Protein 4JMK (pdb70)

Solvent-accessible surface area: 14118 Å² total; per-residue (Å²): 97,39,15,150,8,35,111,24,0,24,0,0,18,46,180,14,0,70,70,43,88,40,1,1,108,45,0,1,7,20,0,0,0,0,0,84,96,1,64,59,3,135,22,7,9,87,51,38,29,31,75,0,54,2,77,67,54,143,120,44,99,0,56,82,78,0,78,126,0,6,98,14,0,54,114,0,112,161,54,76,10,39,0,0,0,0,2,99,53,0,62,7,19,0,0,0,0,0,0,0,0,2,1,92,67,129,71,42,53,13,111,54,0,72,147,47,0,78,96,106,18,95,70,1,69,6,20,153,33,0,36,36,22,3,115,78,6,27,136,47,24,137,95,101,35,43,145,155,62,93,170,220,37,41,15,148,6,40,102,64,3,10,0,0,16,50,165,13,0,76,71,120,102,46,0,80,151,42,40,10,34,10,0,0,0,0,0,52,91,0,74,48,3,140,60,6,76,73,73,78,7,4,26,0,2,0,44,75,54,135,97,13,104,0,76,42,4,1,72,18,0,4,81,12,3,40,103,0,110,148,61,88,21,33,1,0,0,0,2,92,52,0,63,7,26,0,0,0,0,0,0,0,4,0,2,78,53,83,69,51,49,15,109,59,0,70,150,32,0,78,95,110,9,94,56,0,72,8,17,157,28,0,34,35,16,3,116,82,8,28,170,63,24,148,142,176

CATH classification: 3.90.190.10

Organism: Homo sapiens (NCBI:txid9606)

GO terms:
  GO:0005515 protein binding (F, IPI)

Secondary structure (DSSP, 8-state):
--EEEETTEEEE-HHHHT-HHHHHHTTEEEEEE--SSSPPPTTS-GGGEEE----SSSS---GGGHHHHHHHHHHHHHTT-EEEEE-SSSSSHHHHHHHHHHHHHHT--HHHHHHHHHHH-TT----HHHHHHHHHHHHHHHHHHHHTT--/---EEEETTEEEE-HHHHT-HHHHHHTTEEEEEE--SSPPPPTTS-GGGEEE----SSTT---HHHHHHHHHHHHHHHHTT-EEEEE-SSSSSHHHHHHHHHHHHHH---HHHHHHHHHHH-TT----HHHHHHHHHHHHHHT--

Radius of gyration: 21.42 Å; Cα contacts (8 Å, |Δi|>4): 527; chains: 2; bounding box: 65×36×50 Å

Sequence (296 aa):
GLTRILPHLYLGSQKDVLNKDLMTQNGISYVLNASNSCPKPDFICESRFMRVPINDNYCEKLLPWLDKSIEFIDKAKLSSCQVIVHSLAGISRSATIAIAYIMKTMGMSSDDAYRFVKDRRPSISPNFNFLGQLLEYERSLKLLAALQGDPMGLTRILPHLYLGSQKDVLNKDLMTQNGISYVLNASNSCPKPDFICESRFMRVPINDNYCEKLLPWLDKSIEFIDKAKLSSCQVIVHSLAGISRSATIAIAYIMKTMGMSSDDAYRFVKDRRPSISPNFNFLGQLLEYERSLKLL

Structure (mmCIF, N/CA/C/O backbone):
data_4JMK
#
_entry.id   4JMK
#
_cell.length_a   65.850
_cell.length_b   65.850
_cell.length_c   124.500
_cell.angle_alpha   90.00
_cell.angle_beta   90.00
_cell.angle_gamma   90.00
#
_symmetry.space_group_name_H-M   'P 41 21 2'
#
loop_
_entity.id
_entity.type
_entity.pdbx_description
1 polymer 'Dual specificity protein phosphatase 8'
2 non-polymer 'SULFATE ION'
3 water water
#
loop_
_atom_site.group_PDB
_atom_site.id
_atom_site.type_symbol
_atom_site.label_atom_id
_atom_site.label_alt_id
_atom_site.label_comp_id
_atom_site.label_asym_id
_atom_site.label_entity_id
_atom_site.label_seq_id
_atom_site.pdbx_PDB_ins_code
_atom_site.Cartn_x
_atom_site.Cartn_y
_atom_site.Cartn_z
_atom_site.occupancy
_atom_site.B_iso_or_equiv
_atom_site.auth_seq_id
_atom_site.auth_comp_id
_atom_site.auth_asym_id
_atom_site.auth_atom_id
_atom_site.pdbx_PDB_model_num
ATOM 1 N N . GLY A 1 2 ? 7.644 -20.528 12.734 1.00 44.93 160 GLY A N 1
ATOM 2 C CA . GLY A 1 2 ? 6.225 -20.345 12.470 1.00 37.57 160 GLY A CA 1
ATOM 3 C C . GLY A 1 2 ? 5.922 -19.048 11.733 1.00 34.92 160 GLY A C 1
ATOM 4 O O . GLY A 1 2 ? 4.776 -18.596 11.701 1.00 30.68 160 GLY A O 1
ATOM 5 N N . LEU A 1 3 ? 6.955 -18.452 11.145 1.00 32.97 161 LEU A N 1
ATOM 6 C CA . LEU A 1 3 ? 6.827 -17.200 10.395 1.00 36.21 161 LEU A CA 1
ATOM 7 C C . LEU A 1 3 ? 5.682 -17.225 9.383 1.00 32.90 161 LEU A C 1
ATOM 8 O O . LEU A 1 3 ? 5.612 -18.129 8.553 1.00 30.96 161 LEU A O 1
ATOM 13 N N . THR A 1 4 ? 4.793 -16.234 9.450 1.00 25.90 162 THR A N 1
ATOM 14 C CA . THR A 1 4 ? 3.634 -16.178 8.555 1.00 24.37 162 THR A CA 1
ATOM 15 C C . THR A 1 4 ? 3.729 -15.045 7.540 1.00 18.65 162 THR A C 1
ATOM 16 O O . THR A 1 4 ? 3.937 -13.891 7.907 1.00 16.25 162 THR A O 1
ATOM 20 N N . ARG A 1 5 ? 3.576 -15.375 6.264 1.00 17.39 163 ARG A N 1
ATOM 21 C CA . ARG A 1 5 ? 3.419 -14.354 5.236 1.00 21.12 163 ARG A CA 1
ATOM 22 C C . ARG A 1 5 ? 1.946 -13.928 5.181 1.00 22.52 163 ARG A C 1
ATOM 23 O O . ARG A 1 5 ? 1.067 -14.746 4.897 1.00 29.55 163 ARG A O 1
ATOM 31 N N . ILE A 1 6 ? 1.664 -12.657 5.459 1.00 12.97 164 ILE A N 1
ATOM 32 C CA . ILE A 1 6 ? 0.273 -12.178 5.434 1.00 13.04 164 ILE A CA 1
ATOM 33 C C . ILE A 1 6 ? -0.092 -11.607 4.050 1.00 20.36 164 ILE A C 1
ATOM 34 O O . ILE A 1 6 ? -1.126 -11.963 3.468 1.00 19.52 164 ILE A O 1
ATOM 39 N N . LEU A 1 7 ? 0.762 -10.712 3.549 1.00 15.81 165 LEU A N 1
ATOM 40 C CA . LEU A 1 7 ? 0.670 -10.169 2.188 1.00 16.12 165 LEU A CA 1
ATOM 41 C C . LEU A 1 7 ? 2.069 -10.301 1.596 1.00 15.69 165 LEU A C 1
ATOM 42 O O . LEU A 1 7 ? 3.006 -10.573 2.341 1.00 17.46 165 LEU A O 1
ATOM 47 N N . PRO A 1 8 ? 2.227 -10.114 0.266 1.00 15.81 166 PRO A N 1
ATOM 48 C CA . PRO A 1 8 ? 3.577 -10.306 -0.280 1.00 15.54 166 PRO A CA 1
ATOM 49 C C . PRO A 1 8 ? 4.636 -9.425 0.390 1.00 17.90 166 PRO A C 1
ATOM 50 O O . PRO A 1 8 ? 5.797 -9.832 0.466 1.00 22.12 166 PRO A O 1
ATOM 54 N N . HIS A 1 9 ? 4.252 -8.253 0.891 1.00 12.17 167 HIS A N 1
ATOM 55 C CA . HIS A 1 9 ? 5.227 -7.378 1.537 1.00 14.06 167 HIS A CA 1
ATOM 56 C C . HIS A 1 9 ? 5.116 -7.423 3.058 1.00 14.42 167 HIS A C 1
ATOM 57 O O . HIS A 1 9 ? 5.851 -6.739 3.750 1.00 16.24 167 HIS A O 1
ATOM 64 N N . LEU A 1 10 ? 4.196 -8.221 3.589 1.00 11.83 168 LEU A N 1
ATOM 65 C CA . LEU A 1 10 ? 3.933 -8.152 5.038 1.00 10.19 168 LEU A CA 1
ATOM 66 C C . LEU A 1 10 ? 3.936 -9.519 5.724 1.00 14.78 168 LEU A C 1
ATOM 67 O O . LEU A 1 10 ? 3.091 -10.391 5.423 1.00 17.27 168 LEU A O 1
ATOM 72 N N . TYR A 1 11 ? 4.887 -9.686 6.646 1.00 13.47 169 TYR A N 1
ATOM 73 C CA . TYR A 1 11 ? 5.019 -10.885 7.472 1.00 13.78 169 TYR A CA 1
ATOM 74 C C . TYR A 1 11 ? 4.650 -10.600 8.916 1.00 11.44 169 TYR A C 1
ATOM 75 O O . TYR A 1 11 ? 4.805 -9.469 9.395 1.00 13.76 169 TYR A O 1
ATOM 84 N N . LEU A 1 12 ? 4.192 -11.644 9.615 1.00 15.62 170 LEU A N 1
ATOM 85 C CA . LEU A 1 12 ? 3.838 -11.551 11.029 1.00 15.45 170 LEU A CA 1
ATOM 86 C C . LEU A 1 12 ? 4.573 -12.674 11.777 1.00 15.11 170 LEU A C 1
ATOM 87 O O . LEU A 1 12 ? 4.515 -13.833 11.368 1.00 22.28 170 LEU A O 1
ATOM 92 N N . GLY A 1 13 ? 5.289 -12.343 12.844 1.00 15.85 171 GLY A N 1
ATOM 93 C CA . GLY A 1 13 ? 6.086 -13.362 13.510 1.00 16.07 171 GLY A CA 1
ATOM 94 C C . GLY A 1 13 ? 6.427 -13.056 14.950 1.00 15.88 171 GLY A C 1
ATOM 95 O O . GLY A 1 13 ? 5.870 -12.126 15.544 1.00 16.60 171 GLY A O 1
ATOM 96 N N . SER A 1 14 ? 7.345 -13.855 15.506 1.00 15.95 172 SER A N 1
ATOM 97 C CA . SER A 1 14 ? 7.714 -13.793 16.922 1.00 17.23 172 SER A CA 1
ATOM 98 C C . SER A 1 14 ? 9.107 -13.213 17.103 1.00 20.92 172 SER A C 1
ATOM 99 O O . SER A 1 14 ? 9.841 -13.017 16.126 1.00 21.30 172 SER A O 1
ATOM 102 N N . GLN A 1 15 ? 9.481 -12.964 18.356 1.00 18.05 173 GLN A N 1
ATOM 103 C CA . GLN A 1 15 ? 10.853 -12.565 18.657 1.00 17.44 173 GLN A CA 1
ATOM 104 C C . GLN A 1 15 ? 11.849 -13.607 18.143 1.00 21.45 173 GLN A C 1
ATOM 105 O O . GLN A 1 15 ? 12.872 -13.258 17.548 1.00 20.64 173 GLN A O 1
ATOM 111 N N . LYS A 1 16 ? 11.548 -14.888 18.355 1.00 22.95 174 LYS A N 1
ATOM 112 C CA . LYS A 1 16 ? 12.430 -15.943 17.858 1.00 26.36 174 LYS A CA 1
ATOM 113 C C . LYS A 1 16 ? 12.589 -15.911 16.341 1.00 24.63 174 LYS A C 1
ATOM 114 O O . LYS A 1 16 ? 13.679 -16.166 15.845 1.00 18.10 174 LYS A O 1
ATOM 120 N N . ASP A 1 17 ? 11.510 -15.624 15.609 1.00 20.73 175 ASP A N 1
ATOM 121 C CA . ASP A 1 17 ? 11.598 -15.442 14.157 1.00 23.97 175 ASP A CA 1
ATOM 122 C C . ASP A 1 17 ? 12.551 -14.309 13.763 1.00 21.37 175 ASP A C 1
ATOM 123 O O . ASP A 1 17 ? 13.472 -14.508 12.960 1.00 19.60 175 ASP A O 1
ATOM 128 N N . VAL A 1 18 ? 12.329 -13.121 14.317 1.00 19.57 176 VAL A N 1
ATOM 129 C CA . VAL A 1 18 ? 13.026 -11.921 13.851 1.00 20.07 176 VAL A CA 1
ATOM 130 C C . VAL A 1 18 ? 14.520 -11.950 14.203 1.00 23.05 176 VAL A C 1
ATOM 131 O O . VAL A 1 18 ? 15.332 -11.289 13.553 1.00 19.02 176 VAL A O 1
ATOM 135 N N . LEU A 1 19 ? 14.881 -12.742 15.211 1.00 20.57 177 LEU A N 1
ATOM 136 C CA . LEU A 1 19 ? 16.281 -12.844 15.642 1.00 21.84 177 LEU A CA 1
ATOM 137 C C . LEU A 1 19 ? 17.021 -13.983 14.944 1.00 25.03 177 LEU A C 1
ATOM 138 O O . LEU A 1 19 ? 18.240 -14.141 15.100 1.00 28.35 177 LEU A O 1
ATOM 143 N N . ASN A 1 20 ? 16.285 -14.768 14.168 1.00 20.62 178 ASN A N 1
ATOM 144 C CA . ASN A 1 20 ? 16.877 -15.844 13.384 1.00 23.92 178 ASN A CA 1
ATOM 145 C C . ASN A 1 20 ? 17.452 -15.279 12.089 1.00 24.84 178 ASN A C 1
ATOM 146 O O . ASN A 1 20 ? 16.726 -15.146 11.093 1.00 20.69 178 ASN A O 1
ATOM 151 N N . LYS A 1 21 ? 18.745 -14.946 12.091 1.00 24.76 179 LYS A N 1
ATOM 152 C CA . LYS A 1 21 ? 19.342 -14.254 10.941 1.00 25.82 179 LYS A CA 1
ATOM 153 C C . LYS A 1 2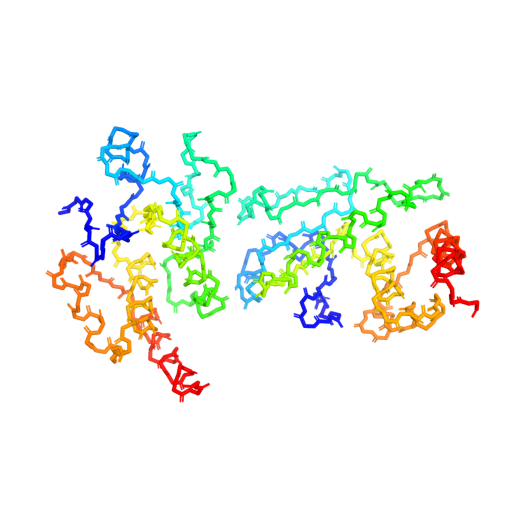1 ? 19.145 -15.018 9.641 1.00 26.28 179 LYS A C 1
ATOM 154 O O . LYS A 1 21 ? 18.799 -14.431 8.613 1.00 30.28 179 LYS A O 1
ATOM 160 N N . ASP A 1 22 ? 19.339 -16.330 9.692 1.00 31.27 180 ASP A N 1
ATOM 161 C CA . ASP A 1 22 ? 19.186 -17.148 8.497 1.00 28.74 180 ASP A CA 1
ATOM 162 C C . ASP A 1 22 ? 17.778 -17.088 7.936 1.00 27.17 180 ASP A C 1
ATOM 163 O O . ASP A 1 22 ? 17.599 -16.989 6.729 1.00 27.03 180 ASP A O 1
ATOM 168 N N . LEU A 1 23 ? 16.776 -17.148 8.807 1.00 24.17 181 LEU A N 1
ATOM 169 C CA . LEU A 1 23 ? 15.392 -17.076 8.355 1.00 18.08 181 LEU A CA 1
ATOM 170 C C . LEU A 1 23 ? 15.114 -15.723 7.709 1.00 16.00 181 LEU A C 1
ATOM 171 O O . LEU A 1 23 ? 14.478 -15.637 6.648 1.00 19.17 181 LEU A O 1
ATOM 176 N N . MET A 1 24 ? 15.581 -14.662 8.363 1.00 19.49 182 MET A N 1
ATOM 177 C CA . MET A 1 24 ? 15.393 -13.314 7.842 1.00 21.64 182 MET A CA 1
ATOM 178 C C . MET A 1 24 ? 16.122 -13.113 6.513 1.00 25.46 182 MET A C 1
ATOM 179 O O . MET A 1 24 ? 15.557 -12.549 5.576 1.00 21.57 182 MET A O 1
ATOM 184 N N . THR A 1 25 ? 17.366 -13.577 6.416 1.00 26.21 183 THR A N 1
ATOM 185 C CA . THR A 1 25 ? 18.112 -13.405 5.163 1.00 25.82 183 THR A CA 1
ATOM 186 C C . THR A 1 25 ? 17.550 -14.298 4.060 1.00 21.43 183 THR A C 1
ATOM 187 O O . THR A 1 25 ? 17.494 -13.897 2.897 1.00 22.79 183 THR A O 1
ATOM 191 N N . GLN A 1 26 ? 17.148 -15.513 4.435 1.00 25.80 184 GLN A N 1
ATOM 192 C CA . GLN A 1 26 ? 16.526 -16.477 3.524 1.00 23.90 184 GLN A CA 1
ATOM 193 C C . GLN A 1 26 ? 15.294 -15.889 2.845 1.00 23.94 184 GLN A C 1
ATOM 194 O O . GLN A 1 26 ? 15.014 -16.171 1.671 1.00 28.72 184 GLN A O 1
ATOM 200 N N . ASN A 1 27 ? 14.551 -15.071 3.583 1.00 22.90 185 ASN A N 1
ATOM 201 C CA . ASN A 1 27 ? 13.303 -14.498 3.064 1.00 20.31 185 ASN A CA 1
ATOM 202 C C . ASN A 1 27 ? 13.460 -13.059 2.609 1.00 22.29 185 ASN A C 1
ATOM 203 O O . ASN A 1 27 ? 12.469 -12.400 2.265 1.00 22.63 185 ASN A O 1
ATOM 208 N N . GLY A 1 28 ? 14.698 -12.574 2.625 1.00 21.37 186 GLY A N 1
ATOM 209 C CA . GLY A 1 28 ? 15.004 -11.225 2.173 1.00 18.16 186 GLY A CA 1
ATOM 210 C C . GLY A 1 28 ? 14.320 -10.127 2.977 1.00 24.77 186 GLY A C 1
ATOM 211 O O . GLY A 1 28 ? 14.035 -9.058 2.448 1.00 19.29 186 GLY A O 1
ATOM 212 N N . ILE A 1 29 ? 14.059 -10.374 4.256 1.00 17.21 187 ILE A N 1
ATOM 213 C CA . ILE A 1 29 ? 13.376 -9.363 5.081 1.00 18.30 187 ILE A CA 1
ATOM 214 C C . ILE A 1 29 ? 14.346 -8.323 5.641 1.00 17.51 187 ILE A C 1
ATOM 215 O O . ILE A 1 29 ? 15.266 -8.657 6.410 1.00 19.70 187 ILE A O 1
ATOM 220 N N . SER A 1 30 ? 14.134 -7.058 5.270 1.00 15.44 188 SER A N 1
ATOM 221 C CA . SER A 1 30 ? 15.052 -5.978 5.641 1.00 19.29 188 SER A CA 1
ATOM 222 C C . SER A 1 30 ? 14.412 -4.906 6.527 1.00 15.53 188 SER A C 1
ATOM 223 O O . SER A 1 30 ? 15.124 -4.115 7.144 1.00 18.03 188 SER A O 1
ATOM 226 N N . TYR A 1 31 ? 13.078 -4.888 6.597 1.00 14.42 189 TYR A N 1
ATOM 227 C CA . TYR A 1 31 ? 12.349 -3.955 7.468 1.00 10.19 189 TYR A CA 1
ATOM 228 C C . TYR A 1 31 ? 11.726 -4.690 8.652 1.00 14.48 189 TYR A C 1
ATOM 229 O O . TYR A 1 31 ? 11.194 -5.795 8.487 1.00 14.59 189 TYR A O 1
ATOM 238 N N . VAL A 1 32 ? 11.752 -4.052 9.817 1.00 14.65 190 VAL A N 1
ATOM 239 C CA . VAL A 1 32 ? 11.201 -4.635 11.049 1.00 15.69 190 VAL A CA 1
ATOM 240 C C . VAL A 1 32 ? 10.359 -3.633 11.832 1.00 16.44 190 VAL A C 1
ATOM 241 O O . VAL A 1 32 ? 10.825 -2.527 12.166 1.00 17.72 190 VAL A O 1
ATOM 245 N N . LEU A 1 33 ? 9.120 -4.027 12.123 1.00 16.05 191 LEU A N 1
ATOM 246 C CA . LEU A 1 33 ? 8.246 -3.277 13.019 1.00 16.52 191 LEU A CA 1
ATOM 247 C C . LEU A 1 33 ? 8.103 -4.089 14.299 1.00 20.16 191 LEU A C 1
ATOM 248 O O . LEU A 1 33 ? 7.506 -5.165 14.301 1.00 15.56 191 LEU A O 1
ATOM 253 N N . ASN A 1 34 ? 8.671 -3.565 15.377 1.00 14.83 192 ASN A N 1
ATOM 254 C CA . ASN A 1 34 ? 8.809 -4.270 16.647 1.00 13.06 192 ASN A CA 1
ATOM 255 C C . ASN A 1 34 ? 7.799 -3.691 17.622 1.00 17.09 192 ASN A C 1
ATOM 256 O O . ASN A 1 34 ? 7.969 -2.560 18.103 1.00 19.99 192 ASN A O 1
ATOM 261 N N . ALA A 1 35 ? 6.745 -4.456 17.907 1.00 17.07 193 ALA A N 1
ATOM 262 C CA . ALA A 1 35 ? 5.672 -3.980 18.777 1.00 17.43 193 ALA A CA 1
ATOM 263 C C . ALA A 1 35 ? 5.891 -4.520 20.176 1.00 22.48 193 ALA A C 1
ATOM 264 O O . ALA A 1 35 ? 5.245 -5.487 20.581 1.00 24.23 193 ALA A O 1
ATOM 266 N N . SER A 1 36 ? 6.824 -3.909 20.902 1.00 20.47 194 SER A N 1
ATOM 267 C CA . SER A 1 36 ? 7.177 -4.353 22.249 1.00 21.72 194 SER A CA 1
ATOM 268 C C . SER A 1 36 ? 8.117 -3.345 22.885 1.00 24.39 194 SER A C 1
ATOM 269 O O . SER A 1 36 ? 8.686 -2.505 22.186 1.00 18.86 194 SER A O 1
ATOM 272 N N . ASN A 1 37 ? 8.288 -3.424 24.207 1.00 27.59 195 ASN A N 1
ATOM 273 C CA . ASN A 1 37 ? 9.311 -2.633 24.884 1.00 30.16 195 ASN A CA 1
ATOM 274 C C . ASN A 1 37 ? 10.589 -3.440 25.063 1.00 32.59 195 ASN A C 1
ATOM 275 O O . ASN A 1 37 ? 11.694 -2.887 25.073 1.00 36.37 195 ASN A O 1
ATOM 280 N N . SER A 1 38 ? 10.433 -4.750 25.226 1.00 25.38 196 SER A N 1
ATOM 281 C CA . SER A 1 38 ? 11.541 -5.589 25.689 1.00 30.82 196 SER A CA 1
ATOM 282 C C . SER A 1 38 ? 12.299 -6.307 24.579 1.00 29.31 196 SER A C 1
ATOM 283 O O . SER A 1 38 ? 13.470 -6.630 24.749 1.00 31.06 196 SER A O 1
ATOM 286 N N . CYS A 1 39 ? 11.646 -6.559 23.445 1.00 26.48 197 CYS A N 1
ATOM 287 C CA . CYS A 1 39 ? 12.310 -7.273 22.357 1.00 19.37 197 CYS A CA 1
ATOM 288 C C . CYS A 1 39 ? 13.353 -6.370 21.713 1.00 21.42 197 CYS A C 1
ATOM 289 O O . CYS A 1 39 ? 13.083 -5.205 21.414 1.00 27.16 197 CYS A O 1
ATOM 292 N N . PRO A 1 40 ? 14.560 -6.906 21.499 1.00 30.64 198 PRO A N 1
ATOM 293 C CA . PRO A 1 40 ? 15.652 -6.119 20.913 1.00 28.09 198 PRO A CA 1
ATOM 294 C C . PRO A 1 40 ? 15.535 -6.009 19.393 1.00 24.90 198 PRO A C 1
ATOM 295 O O . PRO A 1 40 ? 14.953 -6.899 18.750 1.00 24.49 198 PRO A O 1
ATOM 299 N N . LYS A 1 41 ? 16.071 -4.931 18.822 1.00 26.35 199 LYS A N 1
ATOM 300 C CA . LYS A 1 41 ? 16.296 -4.872 17.377 1.00 27.67 199 LYS A CA 1
ATOM 301 C C . LYS A 1 41 ? 17.387 -5.882 17.061 1.00 24.73 199 LYS A C 1
ATOM 302 O O . LYS A 1 41 ? 18.347 -6.000 17.828 1.00 25.36 199 LYS A O 1
ATOM 308 N N . PRO A 1 42 ? 17.248 -6.618 15.944 1.00 22.80 200 PRO A N 1
ATOM 309 C CA . PRO A 1 42 ? 18.325 -7.538 15.564 1.00 23.91 200 PRO A CA 1
ATOM 310 C C . PRO A 1 42 ? 19.509 -6.713 15.093 1.00 21.31 200 PRO A C 1
ATOM 311 O O . PRO A 1 42 ? 19.306 -5.664 14.467 1.00 16.70 200 PRO A O 1
ATOM 315 N N . ASP A 1 43 ? 20.720 -7.164 15.388 1.00 23.01 201 ASP A N 1
ATOM 316 C CA . ASP A 1 43 ? 21.919 -6.402 15.045 1.00 25.83 201 ASP A CA 1
ATOM 317 C C . ASP A 1 43 ? 22.054 -6.210 13.546 1.00 24.96 201 ASP A C 1
ATOM 318 O O . ASP A 1 43 ? 22.643 -5.220 13.082 1.00 30.70 201 ASP A O 1
ATOM 323 N N . PHE A 1 44 ? 21.505 -7.161 12.793 1.00 21.65 202 PHE A N 1
ATOM 324 C CA . PHE A 1 44 ? 21.651 -7.184 11.340 1.00 16.57 202 PHE A CA 1
ATOM 325 C C . PHE A 1 44 ? 20.632 -6.329 10.584 1.00 19.82 202 PHE A C 1
ATOM 326 O O . PHE A 1 44 ? 20.628 -6.313 9.345 1.00 23.16 202 PHE A O 1
ATOM 334 N N . ILE A 1 45 ? 19.786 -5.612 11.326 1.00 20.59 203 ILE A N 1
ATOM 335 C CA . ILE A 1 45 ? 18.781 -4.725 10.735 1.00 19.02 203 ILE A CA 1
ATOM 336 C C . ILE A 1 45 ? 19.217 -3.257 10.844 1.00 18.42 203 ILE A C 1
ATOM 337 O O . ILE A 1 45 ? 19.673 -2.824 11.906 1.00 23.16 203 ILE A O 1
ATOM 342 N N . CYS A 1 46 ? 19.062 -2.497 9.754 1.00 20.29 204 CYS A N 1
ATOM 343 C CA . CYS A 1 46 ? 19.419 -1.064 9.713 1.00 19.18 204 CYS A CA 1
ATOM 344 C C . CYS A 1 46 ? 18.452 -0.184 10.473 1.00 20.62 204 CYS A C 1
ATOM 345 O O . CYS A 1 46 ? 17.234 -0.367 10.385 1.00 26.28 204 CYS A O 1
ATOM 348 N N . GLU A 1 47 ? 18.981 0.804 11.187 1.00 20.02 205 GLU A N 1
ATOM 349 C CA . GLU A 1 47 ? 18.136 1.703 11.971 1.00 20.09 205 GLU A CA 1
ATOM 350 C C . GLU A 1 47 ? 17.051 2.370 11.129 1.00 23.53 205 GLU A C 1
ATOM 351 O O . GLU A 1 47 ? 15.908 2.527 11.576 1.00 21.13 205 GLU A O 1
ATOM 357 N N . SER A 1 48 ? 17.392 2.745 9.900 1.00 17.55 206 SER A N 1
ATOM 358 C CA . SER A 1 48 ? 16.423 3.433 9.047 1.00 21.71 206 SER A CA 1
ATOM 359 C C . SER A 1 48 ? 15.305 2.500 8.558 1.00 25.55 206 SER A C 1
ATOM 360 O O . SER A 1 48 ? 14.310 2.958 8.006 1.00 25.01 206 SER A O 1
ATOM 363 N N . ARG A 1 49 ? 15.484 1.195 8.740 1.00 19.65 207 ARG A N 1
ATOM 364 C CA . ARG A 1 49 ? 14.472 0.220 8.352 1.00 19.62 207 ARG A CA 1
ATOM 365 C C . ARG A 1 49 ? 13.844 -0.434 9.587 1.00 20.33 207 ARG A C 1
ATOM 366 O O . ARG A 1 49 ? 13.329 -1.554 9.527 1.00 16.84 207 ARG A O 1
ATOM 374 N N . PHE A 1 50 ? 13.883 0.285 10.701 1.00 18.61 208 PHE A N 1
ATOM 375 C CA . PHE A 1 50 ? 13.396 -0.250 11.967 1.00 22.60 208 PHE A CA 1
ATOM 376 C C . PHE A 1 50 ? 12.457 0.731 12.637 1.00 21.69 208 PHE A C 1
ATOM 377 O O . PHE A 1 50 ? 12.740 1.926 12.674 1.00 21.91 208 PHE A O 1
ATOM 385 N N . MET A 1 51 ? 11.357 0.228 13.190 1.00 15.54 209 MET A N 1
ATOM 386 C CA . MET A 1 51 ? 10.453 1.072 13.973 1.00 17.27 209 MET A CA 1
ATOM 387 C C . MET A 1 51 ? 9.960 0.313 15.188 1.00 16.62 209 MET A C 1
ATOM 388 O O . MET A 1 51 ? 9.543 -0.840 15.070 1.00 20.68 209 MET A O 1
ATOM 393 N N . ARG A 1 52 ? 10.009 0.950 16.355 1.00 20.30 210 ARG A N 1
ATOM 394 C CA . ARG A 1 52 ? 9.461 0.347 17.573 1.00 16.80 210 ARG A CA 1
ATOM 395 C C . ARG A 1 52 ? 8.098 0.954 17.908 1.00 18.39 210 ARG A C 1
ATOM 396 O O . ARG A 1 52 ? 7.927 2.169 17.826 1.00 21.04 210 ARG A O 1
ATOM 404 N N . VAL A 1 53 ? 7.139 0.098 18.259 1.00 17.93 211 VAL A N 1
ATOM 405 C CA . VAL A 1 53 ? 5.896 0.529 18.910 1.00 20.82 211 VAL A CA 1
ATOM 406 C C . VAL A 1 53 ? 5.989 0.052 20.356 1.00 19.46 211 VAL A C 1
ATOM 407 O O . VAL A 1 53 ? 5.767 -1.131 20.642 1.00 16.97 211 VAL A O 1
ATOM 411 N N . PRO A 1 54 ? 6.362 0.965 21.265 1.00 25.34 212 PRO A N 1
ATOM 412 C CA . PRO A 1 54 ? 6.761 0.605 22.627 1.00 24.31 212 PRO A CA 1
ATOM 413 C C . PRO A 1 54 ? 5.567 0.290 23.526 1.00 29.34 212 PRO A C 1
ATOM 414 O O . PRO A 1 54 ? 5.190 1.106 24.368 1.00 30.28 212 PRO A O 1
ATOM 418 N N . ILE A 1 55 ? 4.986 -0.894 23.357 1.00 27.22 213 ILE A N 1
ATOM 419 C CA . ILE A 1 55 ? 3.808 -1.270 24.139 1.00 29.73 213 ILE A CA 1
ATOM 420 C C . ILE A 1 55 ? 3.932 -2.647 24.792 1.00 28.69 213 ILE A C 1
ATOM 421 O O . ILE A 1 55 ? 4.550 -3.559 24.239 1.00 25.44 213 ILE A O 1
ATOM 426 N N . ASN A 1 56 ? 3.319 -2.783 25.966 1.00 25.40 214 ASN A N 1
ATOM 427 C CA . ASN A 1 56 ? 3.242 -4.045 26.695 1.00 29.89 214 ASN A CA 1
ATOM 428 C C . ASN A 1 56 ? 1.967 -4.807 26.308 1.00 27.47 214 ASN A C 1
ATOM 429 O O . ASN A 1 56 ? 1.004 -4.196 25.853 1.00 30.94 214 ASN A O 1
ATOM 434 N N . ASP A 1 57 ? 1.945 -6.128 26.482 1.00 26.71 215 ASP A N 1
ATOM 435 C CA . ASP A 1 57 ? 0.744 -6.897 26.136 1.00 28.39 215 ASP A CA 1
ATOM 436 C C . ASP A 1 57 ? -0.200 -7.042 27.329 1.00 35.27 215 ASP A C 1
ATOM 437 O O . ASP A 1 57 ? -0.104 -8.011 28.084 1.00 38.29 215 ASP A O 1
ATOM 442 N N . ASN A 1 58 ? -1.111 -6.088 27.501 1.00 25.75 216 ASN A N 1
ATOM 443 C CA . ASN A 1 58 ? -2.022 -6.142 28.644 1.00 34.23 216 ASN A CA 1
ATOM 444 C C . ASN A 1 58 ? -3.366 -5.490 28.377 1.00 32.46 216 ASN A C 1
ATOM 445 O O . ASN A 1 58 ? -3.615 -4.991 27.283 1.00 34.52 216 ASN A O 1
ATOM 450 N N . TYR A 1 59 ? -4.229 -5.483 29.391 1.00 34.64 217 TYR A N 1
ATOM 451 C CA . TYR A 1 59 ? -5.604 -5.028 29.193 1.00 38.17 217 TYR A CA 1
ATOM 452 C C . TYR A 1 59 ? -5.774 -3.507 29.258 1.00 36.73 217 TYR A C 1
ATOM 453 O O . TYR A 1 59 ? -6.843 -2.984 28.950 1.00 42.42 217 TYR A O 1
ATOM 462 N N . CYS A 1 60 ? -4.710 -2.796 29.617 1.00 36.25 218 CYS A N 1
ATOM 463 C CA . CYS A 1 60 ? -4.789 -1.344 29.738 1.00 37.42 218 CYS A CA 1
ATOM 464 C C . CYS A 1 60 ? -3.853 -0.604 28.790 1.00 36.38 218 CYS A C 1
ATOM 465 O O . CYS A 1 60 ? -3.921 0.623 28.687 1.00 42.02 218 CYS A O 1
ATOM 468 N N . GLU A 1 61 ? -2.980 -1.336 28.103 1.00 30.45 219 GLU A N 1
ATOM 469 C CA . GLU A 1 61 ? -2.050 -0.701 27.185 1.00 32.98 219 GLU A CA 1
ATOM 470 C C . GLU A 1 61 ? -2.801 -0.120 25.995 1.00 35.42 219 GLU A C 1
ATOM 471 O O . GLU A 1 61 ? -3.863 -0.600 25.584 1.00 29.13 219 GLU A O 1
ATOM 477 N N . LYS A 1 62 ? -2.225 0.925 25.431 1.00 35.30 220 LYS A N 1
ATOM 478 C CA . LYS A 1 62 ? -2.921 1.698 24.438 1.00 28.35 220 LYS A CA 1
ATOM 479 C C . LYS A 1 62 ? -2.157 1.683 23.088 1.00 34.17 220 LYS A C 1
ATOM 480 O O . LYS A 1 62 ? -1.003 2.136 22.988 1.00 27.13 220 LYS A O 1
ATOM 486 N N . LEU A 1 63 ? -2.789 1.128 22.060 1.00 22.10 221 LEU A N 1
ATOM 487 C CA . LEU A 1 63 ? -2.144 0.880 20.771 1.00 21.66 221 LEU A CA 1
ATOM 488 C C . LEU A 1 63 ? -2.664 1.878 19.722 1.00 20.48 221 LEU A C 1
ATOM 489 O O . LEU A 1 63 ? -2.018 2.116 18.701 1.00 27.51 221 LEU A O 1
ATOM 494 N N . LEU A 1 64 ? -3.835 2.456 19.979 1.00 26.40 222 LEU A N 1
ATOM 495 C CA . LEU A 1 64 ? -4.561 3.275 18.986 1.00 26.01 222 LEU A CA 1
ATOM 496 C C . LEU A 1 64 ? -3.802 4.352 18.166 1.00 20.96 222 LEU A C 1
ATOM 497 O O . LEU A 1 64 ? -3.876 4.339 16.915 1.00 28.51 222 LEU A O 1
ATOM 502 N N . PRO A 1 65 ? -3.074 5.277 18.843 1.00 30.05 223 PRO A N 1
ATOM 503 C CA . PRO A 1 65 ? -2.329 6.354 18.196 1.00 32.69 223 PRO A CA 1
ATOM 504 C C . PRO A 1 65 ? -1.048 5.895 17.583 1.00 25.22 223 PRO A C 1
ATOM 505 O O . PRO A 1 65 ? -0.333 6.748 17.080 1.00 27.14 223 PRO A O 1
ATOM 509 N N . TRP A 1 66 ? -0.723 4.608 17.652 1.00 18.19 224 TRP A N 1
ATOM 510 C CA . TRP A 1 66 ? 0.459 4.095 16.958 1.00 18.70 224 TRP A CA 1
ATOM 511 C C . TRP A 1 66 ? 0.070 3.463 15.642 1.00 19.03 224 TRP A C 1
ATOM 512 O O . TRP A 1 66 ? 0.935 3.145 14.838 1.00 16.62 224 TRP A O 1
ATOM 523 N N . LEU A 1 67 ? -1.228 3.271 15.423 1.00 17.03 225 LEU A N 1
ATOM 524 C CA . LEU A 1 67 ? -1.683 2.513 14.256 1.00 18.55 225 LEU A CA 1
ATOM 525 C C . LEU A 1 67 ? -1.397 3.225 12.936 1.00 19.67 225 LEU A C 1
ATOM 526 O O . LEU A 1 67 ? -0.865 2.624 12.011 1.00 19.80 225 LEU A O 1
ATO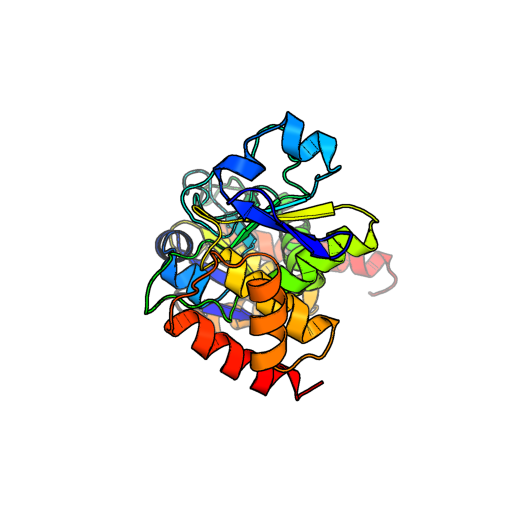M 53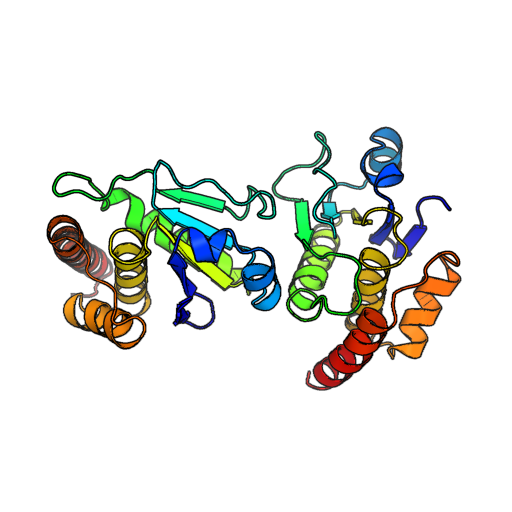1 N N . ASP A 1 68 ? -1.719 4.508 12.845 1.00 23.55 226 ASP A N 1
ATOM 532 C CA . ASP A 1 68 ? -1.467 5.220 11.597 1.00 23.68 226 ASP A CA 1
ATOM 533 C C . ASP A 1 68 ? 0.027 5.273 11.227 1.00 24.40 226 ASP A C 1
ATOM 534 O O . ASP A 1 68 ? 0.378 5.121 10.056 1.00 21.80 226 ASP A O 1
ATOM 539 N N . LYS A 1 69 ? 0.899 5.465 12.218 1.00 18.91 227 LYS A N 1
ATOM 540 C CA . LYS A 1 69 ? 2.344 5.482 11.967 1.00 20.62 227 LYS A CA 1
ATOM 541 C C . LYS A 1 69 ? 2.906 4.100 11.629 1.00 17.60 227 LYS A C 1
ATOM 542 O O . LYS A 1 69 ? 3.833 3.981 10.825 1.00 17.57 227 LYS A O 1
ATOM 548 N N . SER A 1 70 ? 2.364 3.062 12.262 1.00 16.94 228 SER A N 1
ATOM 549 C CA . SER A 1 70 ? 2.724 1.678 11.926 1.00 12.27 228 SER A CA 1
ATOM 550 C C . SER A 1 70 ? 2.345 1.351 10.484 1.00 16.17 228 SER A C 1
ATOM 551 O O . SER A 1 70 ? 3.123 0.768 9.728 1.00 15.69 228 SER A O 1
ATOM 554 N N . ILE A 1 71 ? 1.140 1.740 10.091 1.00 15.21 229 ILE A N 1
ATOM 555 C CA . ILE A 1 71 ? 0.694 1.538 8.719 1.00 19.04 229 ILE A CA 1
ATOM 556 C C . ILE A 1 71 ? 1.567 2.300 7.706 1.00 18.38 229 ILE A C 1
ATOM 557 O O . ILE A 1 71 ? 1.939 1.754 6.663 1.00 18.15 229 ILE A O 1
ATOM 562 N N . GLU A 1 72 ? 1.897 3.549 8.013 1.00 17.53 230 GLU A N 1
ATOM 563 C CA . GLU A 1 72 ? 2.818 4.340 7.193 1.00 20.62 230 GLU A CA 1
ATOM 564 C C . GLU A 1 72 ? 4.177 3.628 7.003 1.00 20.06 230 GLU A C 1
ATOM 565 O O . GLU A 1 72 ? 4.720 3.577 5.892 1.00 17.16 230 GLU A O 1
ATOM 571 N N . PHE A 1 73 ? 4.714 3.075 8.088 1.00 18.71 231 PHE A N 1
ATOM 572 C CA . PHE A 1 73 ? 5.974 2.335 8.034 1.00 17.94 231 PHE A CA 1
ATOM 573 C C . PHE A 1 73 ? 5.872 1.138 7.090 1.00 16.92 231 PHE A C 1
ATOM 574 O O . PHE A 1 73 ? 6.771 0.896 6.266 1.00 17.64 231 PHE A O 1
ATOM 582 N N . ILE A 1 74 ? 4.793 0.370 7.223 1.00 16.45 232 ILE A N 1
ATOM 583 C CA . ILE A 1 74 ? 4.591 -0.795 6.363 1.00 12.24 232 ILE A CA 1
ATOM 584 C C . ILE A 1 74 ? 4.483 -0.353 4.909 1.00 18.81 232 ILE A C 1
ATOM 585 O O . ILE A 1 74 ? 5.050 -1.002 4.018 1.00 18.12 232 ILE A O 1
ATOM 590 N N . ASP A 1 75 ? 3.792 0.759 4.660 1.00 14.71 233 ASP A N 1
ATOM 591 C CA . ASP A 1 75 ? 3.714 1.276 3.287 1.00 11.14 233 ASP A CA 1
ATOM 592 C C . ASP A 1 75 ? 5.047 1.832 2.760 1.00 17.21 233 ASP A C 1
ATOM 593 O O . ASP A 1 75 ? 5.279 1.850 1.545 1.00 16.79 233 ASP A O 1
ATOM 598 N N . LYS A 1 76 ? 5.928 2.285 3.650 1.00 13.56 234 LYS A N 1
ATOM 599 C CA . LYS A 1 76 ? 7.254 2.704 3.187 1.00 18.95 234 LYS A CA 1
ATOM 600 C C . LYS A 1 76 ? 8.010 1.511 2.608 1.00 19.35 234 LYS A C 1
ATOM 601 O O . LYS A 1 76 ? 8.683 1.633 1.581 1.00 17.73 234 LYS A O 1
ATOM 607 N N . ALA A 1 77 ? 7.898 0.359 3.267 1.00 21.27 235 ALA A N 1
ATOM 608 C CA . ALA A 1 77 ? 8.483 -0.878 2.748 1.00 19.81 235 ALA A CA 1
ATOM 609 C C . ALA A 1 77 ? 7.861 -1.252 1.401 1.00 19.99 235 ALA A C 1
ATOM 610 O O . ALA A 1 77 ? 8.573 -1.551 0.435 1.00 21.96 235 ALA A O 1
ATOM 612 N N . LYS A 1 78 ? 6.531 -1.220 1.341 1.00 21.37 236 LYS A N 1
ATOM 613 C CA . LYS A 1 78 ? 5.789 -1.515 0.114 1.00 22.40 236 LYS A CA 1
ATOM 614 C C . LYS A 1 78 ? 6.247 -0.628 -1.057 1.00 27.45 236 LYS A C 1
ATOM 615 O O . LYS A 1 78 ? 6.425 -1.109 -2.174 1.00 24.55 236 LYS A O 1
ATOM 621 N N . LEU A 1 79 ? 6.445 0.660 -0.796 1.00 20.82 237 LEU A N 1
ATOM 622 C CA . LEU A 1 79 ? 6.890 1.588 -1.834 1.00 22.73 237 LEU A CA 1
ATOM 623 C C . LEU A 1 79 ? 8.322 1.268 -2.275 1.00 31.36 237 LEU A C 1
ATOM 624 O O . LEU A 1 79 ? 8.677 1.455 -3.439 1.00 35.35 237 LEU A O 1
ATOM 629 N N . SER A 1 80 ? 9.132 0.779 -1.340 1.00 29.70 238 SER A N 1
ATOM 630 C CA . SER A 1 80 ? 10.525 0.436 -1.618 1.00 28.40 238 SER A CA 1
ATOM 631 C C . SER A 1 80 ? 10.698 -0.977 -2.177 1.00 28.90 238 SER A C 1
ATOM 632 O O . SER A 1 80 ? 11.830 -1.464 -2.274 1.00 32.98 238 SER A O 1
ATOM 635 N N . SER A 1 81 ? 9.590 -1.624 -2.540 1.00 29.26 239 SER A N 1
ATOM 636 C CA . SER A 1 81 ? 9.606 -3.013 -3.001 1.00 25.57 239 SER A CA 1
ATOM 637 C C . SER A 1 81 ? 10.300 -3.932 -2.000 1.00 27.52 239 SER A C 1
ATOM 638 O O . SER A 1 81 ? 11.066 -4.809 -2.394 1.00 25.28 239 SER A O 1
ATOM 641 N N . CYS A 1 82 ? 10.047 -3.717 -0.709 1.00 20.93 240 CYS A N 1
ATOM 642 C CA . CYS A 1 82 ? 10.689 -4.505 0.341 1.00 22.52 240 CYS A CA 1
ATOM 643 C C . CYS A 1 82 ? 9.650 -5.218 1.201 1.00 23.43 240 CYS A C 1
ATOM 644 O O . CYS A 1 82 ? 8.481 -4.839 1.213 1.00 25.85 240 CYS A O 1
ATOM 647 N N . GLN A 1 83 ? 10.086 -6.242 1.929 1.00 16.59 241 GLN A N 1
ATOM 648 C CA . GLN A 1 83 ? 9.205 -6.939 2.860 1.00 16.26 241 GLN A CA 1
ATOM 649 C C . GLN A 1 83 ? 9.488 -6.451 4.271 1.00 18.82 241 GLN A C 1
ATOM 650 O O . GLN A 1 83 ? 10.641 -6.167 4.610 1.00 16.25 241 GLN A O 1
ATOM 656 N N . VAL A 1 84 ? 8.436 -6.351 5.086 1.00 17.50 242 VAL A N 1
ATOM 657 C CA . VAL A 1 84 ? 8.567 -5.939 6.481 1.00 9.70 242 VAL A CA 1
ATOM 658 C C . VAL A 1 84 ? 7.986 -7.043 7.346 1.00 13.03 242 VAL A C 1
ATOM 659 O O . VAL A 1 84 ? 6.978 -7.658 6.974 1.00 15.37 242 VAL A O 1
ATOM 663 N N . ILE A 1 85 ? 8.634 -7.334 8.470 1.00 12.60 243 ILE A N 1
ATOM 664 C CA . ILE A 1 85 ? 8.026 -8.224 9.439 1.00 11.53 243 ILE A CA 1
ATOM 665 C C . ILE A 1 85 ? 7.559 -7.409 10.633 1.00 15.19 243 ILE A C 1
ATOM 666 O O . ILE A 1 85 ? 8.285 -6.541 11.154 1.00 15.54 243 ILE A O 1
ATOM 671 N N . VAL A 1 86 ? 6.323 -7.674 11.035 1.00 11.30 244 VAL A N 1
ATOM 672 C CA . VAL A 1 86 ? 5.783 -7.094 12.247 1.00 10.81 244 VAL A CA 1
ATOM 673 C C . VAL A 1 86 ? 5.827 -8.199 13.292 1.00 12.17 244 VAL A C 1
ATOM 674 O O . VAL A 1 86 ? 5.329 -9.306 13.057 1.00 17.28 244 VAL A O 1
ATOM 678 N N . HIS A 1 87 ? 6.430 -7.915 14.441 1.00 15.98 245 HIS A N 1
ATOM 679 C CA . HIS A 1 87 ? 6.585 -8.946 15.459 1.00 18.54 245 HIS A CA 1
ATOM 680 C C . HIS A 1 87 ? 6.404 -8.381 16.849 1.00 16.08 245 HIS A C 1
ATOM 681 O O . HIS A 1 87 ? 6.464 -7.165 17.063 1.00 15.28 245 HIS A O 1
ATOM 688 N N . SER A 1 88 ? 6.159 -9.280 17.795 1.00 14.81 246 SER A N 1
ATOM 689 C CA . SER A 1 88 ? 6.243 -8.937 19.202 1.00 13.97 246 SER A CA 1
ATOM 690 C C . SER A 1 88 ? 6.969 -10.097 19.867 1.00 18.85 246 SER A C 1
ATOM 691 O O . SER A 1 88 ? 7.826 -10.717 19.241 1.00 25.36 246 SER A O 1
ATOM 694 N N . LEU A 1 89 ? 6.645 -10.414 21.115 1.00 22.04 247 LEU A N 1
ATOM 695 C CA . LEU A 1 89 ? 7.319 -11.536 21.758 1.00 19.64 247 LEU A CA 1
ATOM 696 C C . LEU A 1 89 ? 6.887 -12.855 21.123 1.00 27.10 247 LEU A C 1
ATOM 697 O O . LEU A 1 89 ? 7.719 -13.633 20.638 1.00 23.43 247 LEU A O 1
ATOM 702 N N . ALA A 1 90 ? 5.579 -13.091 21.113 1.00 25.00 248 ALA A N 1
ATOM 703 C CA . ALA A 1 90 ? 5.021 -14.352 20.636 1.00 22.81 248 ALA A CA 1
ATOM 704 C C . ALA A 1 90 ? 4.396 -14.191 19.259 1.00 25.07 248 ALA A C 1
ATOM 705 O O . ALA A 1 90 ? 4.185 -15.170 18.545 1.00 25.67 248 ALA A O 1
ATOM 707 N N . GLY A 1 91 ? 4.076 -12.955 18.895 1.00 23.52 249 GLY A N 1
ATOM 708 C CA . GLY A 1 91 ? 3.459 -12.711 17.609 1.00 20.01 249 GLY A CA 1
ATOM 709 C C . GLY A 1 91 ? 2.001 -13.137 17.574 1.00 20.24 249 GLY A C 1
ATOM 710 O O . GLY A 1 91 ? 1.475 -13.474 16.510 1.00 19.64 249 GLY A O 1
ATOM 711 N N . ILE A 1 92 ? 1.330 -13.103 18.726 1.00 21.56 250 ILE A N 1
ATOM 712 C CA . ILE A 1 92 ? -0.086 -13.480 18.742 1.00 22.15 250 ILE A CA 1
ATOM 713 C C . ILE A 1 92 ? -1.073 -12.397 19.193 1.00 24.09 250 ILE A C 1
ATOM 714 O O . ILE A 1 92 ? -2.288 -12.610 19.119 1.00 21.67 250 ILE A O 1
ATOM 719 N N . SER A 1 93 ? -0.570 -11.257 19.670 1.00 20.00 251 SER A N 1
ATOM 720 C CA . SER A 1 93 ? -1.459 -10.206 20.193 1.00 16.20 251 SER A CA 1
ATOM 721 C C . SER A 1 93 ? -1.112 -8.799 19.693 1.00 18.51 251 SER A C 1
ATOM 722 O O . SER A 1 93 ? -1.838 -8.233 18.889 1.00 18.01 251 SER A O 1
ATOM 725 N N . ARG A 1 94 ? -0.016 -8.230 20.195 1.00 18.50 252 ARG A N 1
ATOM 726 C CA . ARG A 1 94 ? 0.385 -6.865 19.827 1.00 18.34 252 ARG A CA 1
ATOM 727 C C . ARG A 1 94 ? 0.644 -6.719 18.332 1.00 20.18 252 ARG A C 1
ATOM 728 O O . ARG A 1 94 ? 0.010 -5.902 17.659 1.00 18.87 252 ARG A O 1
ATOM 736 N N . SER A 1 95 ? 1.560 -7.527 17.809 1.00 18.47 253 SER A N 1
ATOM 737 C CA . SER A 1 95 ? 1.867 -7.500 16.389 1.00 18.20 253 SER A CA 1
ATOM 738 C C . SER A 1 95 ? 0.671 -7.924 15.538 1.00 13.40 253 SER A C 1
ATOM 739 O O . SER A 1 95 ? 0.401 -7.337 14.483 1.00 14.78 253 SER A O 1
ATOM 742 N N . ALA A 1 96 ? -0.067 -8.933 15.996 1.00 12.08 254 ALA A N 1
ATOM 743 C CA . ALA A 1 96 ? -1.215 -9.411 15.228 1.00 13.88 254 ALA A CA 1
ATOM 744 C C . ALA A 1 96 ? -2.227 -8.280 15.033 1.00 11.94 254 ALA A C 1
ATOM 745 O O . ALA A 1 96 ? -2.785 -8.103 13.945 1.00 13.28 254 ALA A O 1
ATOM 747 N N . THR A 1 97 ? -2.456 -7.504 16.087 1.00 15.30 255 THR A N 1
ATOM 748 C CA . THR A 1 97 ? -3.424 -6.404 15.989 1.00 14.19 255 THR A CA 1
ATOM 749 C C . THR A 1 97 ? -2.978 -5.355 14.963 1.00 15.90 255 THR A C 1
ATOM 750 O O . THR A 1 97 ? -3.787 -4.840 14.189 1.00 15.66 255 THR A O 1
ATOM 754 N N . ILE A 1 98 ? -1.687 -5.055 14.927 1.00 14.93 256 ILE A N 1
ATOM 755 C CA . ILE A 1 98 ? -1.187 -4.112 13.920 1.00 13.87 256 ILE A CA 1
ATOM 756 C C . ILE A 1 98 ? -1.426 -4.615 12.497 1.00 15.90 256 ILE A C 1
ATOM 757 O O . ILE A 1 98 ? -1.905 -3.858 11.639 1.00 14.21 256 ILE A O 1
ATOM 762 N N . ALA A 1 99 ? -1.126 -5.892 12.250 1.00 15.96 257 ALA A N 1
ATOM 763 C CA . ALA A 1 99 ? -1.378 -6.498 10.939 1.00 14.99 257 ALA A CA 1
ATOM 764 C C . ALA A 1 99 ? -2.849 -6.404 10.558 1.00 11.76 257 ALA A C 1
ATOM 765 O O . ALA A 1 99 ? -3.182 -6.116 9.394 1.00 12.24 257 ALA A O 1
ATOM 767 N N . ILE A 1 100 ? -3.727 -6.660 11.525 1.00 14.47 258 ILE A N 1
ATOM 768 C CA . ILE A 1 100 ? -5.175 -6.588 11.263 1.00 14.19 258 ILE A CA 1
ATOM 769 C C . ILE A 1 100 ? -5.571 -5.172 10.886 1.00 14.60 258 ILE A C 1
ATOM 770 O O . ILE A 1 100 ? -6.292 -4.975 9.911 1.00 13.55 258 ILE A O 1
ATOM 775 N N . ALA A 1 101 ? -5.103 -4.184 11.645 1.00 19.00 259 ALA A N 1
ATOM 776 C CA . ALA A 1 101 ? -5.401 -2.787 11.316 1.00 17.94 259 ALA A CA 1
ATOM 777 C C . ALA A 1 101 ? -4.895 -2.406 9.919 1.00 17.53 259 ALA A C 1
ATOM 778 O O . ALA A 1 101 ? -5.548 -1.649 9.196 1.00 14.91 259 ALA A O 1
ATOM 780 N N . TYR A 1 102 ? -3.725 -2.912 9.538 1.00 14.31 260 TYR A N 1
ATOM 781 C CA . TYR A 1 102 ? -3.182 -2.585 8.226 1.00 12.78 260 TYR A CA 1
ATOM 782 C C . TYR A 1 102 ? -4.108 -3.065 7.110 1.00 15.97 260 TYR A C 1
ATOM 783 O O . TYR A 1 102 ? -4.334 -2.360 6.119 1.00 13.76 260 TYR A O 1
ATOM 792 N N . ILE A 1 103 ? -4.635 -4.272 7.265 1.00 14.33 261 ILE A N 1
ATOM 793 C CA . ILE A 1 103 ? -5.532 -4.827 6.260 1.00 14.50 261 ILE A CA 1
ATOM 794 C C . ILE A 1 103 ? -6.837 -4.062 6.237 1.00 13.74 261 ILE A C 1
ATOM 795 O O . ILE A 1 103 ? -7.382 -3.777 5.164 1.00 16.65 261 ILE A O 1
ATOM 800 N N . MET A 1 104 ? -7.328 -3.701 7.419 1.00 15.02 262 MET A N 1
ATOM 801 C CA . MET A 1 104 ? -8.549 -2.894 7.506 1.00 18.60 262 MET A CA 1
ATOM 802 C C . MET A 1 104 ? -8.450 -1.597 6.706 1.00 15.02 262 MET A C 1
ATOM 803 O O . MET A 1 104 ? -9.307 -1.284 5.885 1.00 22.77 262 MET A O 1
ATOM 808 N N . LYS A 1 105 ? -7.402 -0.833 6.968 1.00 16.04 263 LYS A N 1
ATOM 809 C CA . LYS A 1 105 ? -7.232 0.455 6.327 1.00 20.04 263 LYS A CA 1
ATOM 810 C C . LYS A 1 105 ? -6.935 0.307 4.841 1.00 22.14 263 LYS A C 1
ATOM 811 O O . LYS A 1 105 ? -7.471 1.055 4.031 1.00 18.07 263 LYS A O 1
ATOM 817 N N . THR A 1 106 ? -6.081 -0.651 4.481 1.00 19.33 264 THR A N 1
ATOM 818 C CA . THR A 1 106 ? -5.646 -0.780 3.091 1.00 18.73 264 THR A CA 1
ATOM 819 C C . THR A 1 106 ? -6.781 -1.237 2.188 1.00 17.94 264 THR A C 1
ATOM 820 O O . THR A 1 106 ? -6.955 -0.720 1.084 1.00 22.65 264 THR A O 1
ATOM 824 N N . MET A 1 107 ? -7.558 -2.203 2.662 1.00 19.78 265 MET A N 1
ATOM 825 C CA . MET A 1 107 ? -8.588 -2.810 1.824 1.00 20.75 265 MET A CA 1
ATOM 826 C C . MET A 1 107 ? -9.989 -2.252 2.078 1.00 18.91 265 MET A C 1
ATOM 827 O O . MET A 1 107 ? -10.918 -2.523 1.311 1.00 20.58 265 MET A O 1
ATOM 832 N N . GLY A 1 108 ? -10.154 -1.469 3.138 1.00 14.93 266 GLY A N 1
ATOM 833 C CA . GLY A 1 108 ? -11.484 -0.985 3.484 1.00 17.85 266 GLY A CA 1
ATOM 834 C C . GLY A 1 108 ? -12.325 -2.145 3.985 1.00 23.70 266 GLY A C 1
ATOM 835 O O . GLY A 1 108 ? -13.548 -2.185 3.809 1.00 21.52 266 GLY A O 1
ATOM 836 N N . MET A 1 109 ? -11.640 -3.095 4.611 1.00 17.93 267 MET A N 1
ATOM 837 C CA . MET A 1 109 ? -12.242 -4.296 5.172 1.00 25.05 267 MET A CA 1
ATOM 838 C C . MET A 1 109 ? -12.748 -4.007 6.586 1.00 23.49 267 MET A C 1
ATOM 839 O O . MET A 1 109 ? -12.142 -3.209 7.317 1.00 21.44 267 MET A O 1
ATOM 844 N N . SER A 1 110 ? -13.843 -4.661 6.979 1.00 18.67 268 SER A N 1
ATOM 845 C CA . SER A 1 110 ? -14.390 -4.480 8.325 1.00 20.41 268 SER A CA 1
ATOM 846 C C . SER A 1 110 ? -13.443 -5.138 9.312 1.00 20.36 268 SER A C 1
ATOM 847 O O . SER A 1 110 ? -12.614 -5.972 8.918 1.00 15.46 268 SER A O 1
ATOM 850 N N . SER A 1 111 ? -13.551 -4.771 10.588 1.00 15.24 269 SER A N 1
ATOM 851 C CA . SER A 1 111 ? -12.651 -5.348 11.580 1.00 17.47 269 SER A CA 1
ATOM 852 C C . SER A 1 111 ? -12.871 -6.853 11.701 1.00 18.29 269 SER A C 1
ATOM 853 O O . SER A 1 111 ? -11.906 -7.604 11.870 1.00 18.17 269 SER A O 1
ATOM 856 N N . ASP A 1 112 ? -14.128 -7.301 11.589 1.00 17.52 270 ASP A N 1
ATOM 857 C CA . ASP A 1 112 ? -14.419 -8.736 11.549 1.00 17.18 270 ASP A CA 1
ATOM 858 C C . ASP A 1 112 ? -13.683 -9.461 10.419 1.00 19.29 270 ASP A C 1
ATOM 859 O O . ASP A 1 112 ? -13.074 -10.515 10.629 1.00 17.45 270 ASP A O 1
ATOM 864 N N . ASP A 1 113 ? -13.765 -8.920 9.207 1.00 13.41 271 ASP A N 1
ATOM 865 C CA . ASP A 1 113 ? -13.173 -9.599 8.068 1.00 13.27 271 ASP A CA 1
ATOM 866 C C . ASP A 1 113 ? -11.640 -9.545 8.134 1.00 17.24 271 ASP A C 1
ATOM 867 O O . ASP A 1 113 ? -10.951 -10.518 7.808 1.00 14.88 271 ASP A O 1
ATOM 872 N N . ALA A 1 114 ? -11.093 -8.415 8.575 1.00 14.34 272 ALA A N 1
ATOM 873 C CA . ALA A 1 114 ? -9.635 -8.304 8.663 1.00 14.05 272 ALA A CA 1
ATOM 874 C C . ALA A 1 114 ? -9.069 -9.231 9.735 1.00 16.55 272 ALA A C 1
ATOM 875 O O . ALA A 1 114 ? -8.011 -9.841 9.541 1.00 16.26 272 ALA A O 1
ATOM 877 N N . TYR A 1 115 ? -9.775 -9.343 10.861 1.00 15.48 273 TYR A N 1
ATOM 878 C CA . TYR A 1 115 ? -9.390 -10.281 11.925 1.00 16.55 273 TYR A CA 1
ATOM 879 C C . TYR A 1 115 ? -9.383 -11.699 11.362 1.00 14.31 273 TYR A C 1
ATOM 880 O O . TYR A 1 115 ? -8.424 -12.456 11.553 1.00 16.01 273 TYR A O 1
ATOM 889 N N . ARG A 1 116 ? -10.448 -12.059 10.650 1.00 16.95 274 ARG A N 1
ATOM 890 C CA . ARG A 1 116 ? -10.543 -13.397 10.071 1.00 16.22 274 ARG A CA 1
ATOM 891 C C . ARG A 1 116 ? -9.449 -13.630 9.011 1.00 15.44 274 ARG A C 1
ATOM 892 O O . ARG A 1 116 ? -8.905 -14.736 8.906 1.00 20.11 274 ARG A O 1
ATOM 900 N N . PHE A 1 117 ? -9.127 -12.595 8.231 1.00 18.48 275 PHE A N 1
ATOM 901 C CA . PHE A 1 117 ? -8.083 -12.704 7.201 1.00 17.22 275 PHE A CA 1
ATOM 902 C C . PHE A 1 117 ? -6.735 -13.086 7.827 1.00 22.67 275 PHE A C 1
ATOM 903 O O . PHE A 1 117 ? -6.028 -13.983 7.337 1.00 17.75 275 PHE A O 1
ATOM 911 N N . VAL A 1 118 ? -6.373 -12.408 8.911 1.00 16.20 276 VAL A N 1
ATOM 912 C CA . VAL A 1 118 ? -5.095 -12.687 9.548 1.00 16.19 276 VAL A CA 1
ATOM 913 C C . VAL A 1 118 ? -5.157 -14.006 10.295 1.00 19.17 276 VAL A C 1
ATOM 914 O O . VAL A 1 118 ? -4.213 -14.807 10.256 1.00 16.98 276 VAL A O 1
ATOM 918 N N . LYS A 1 119 ? -6.285 -14.235 10.958 1.00 17.80 277 LYS A N 1
ATOM 919 C CA . LYS A 1 119 ? -6.490 -15.457 11.742 1.00 24.72 277 LYS A CA 1
ATOM 920 C C . LYS A 1 119 ? -6.421 -16.716 10.869 1.00 25.29 277 LYS A C 1
ATOM 921 O O . LYS A 1 119 ? -5.862 -17.738 11.278 1.00 21.88 277 LYS A O 1
ATOM 927 N N . ASP A 1 120 ? -6.990 -16.646 9.666 1.00 20.90 278 ASP A N 1
ATOM 928 C CA . ASP A 1 120 ? -6.912 -17.764 8.723 1.00 24.18 278 ASP A CA 1
ATOM 929 C C . ASP A 1 120 ? -5.476 -18.142 8.360 1.00 23.74 278 ASP A C 1
ATOM 930 O O . ASP A 1 120 ? -5.181 -19.309 8.138 1.00 25.13 278 ASP A O 1
ATOM 935 N N . ARG A 1 121 ? -4.592 -17.151 8.287 1.00 18.96 279 ARG A N 1
ATOM 936 C CA . ARG A 1 121 ? -3.223 -17.382 7.831 1.00 21.11 279 ARG A CA 1
ATOM 937 C C . ARG A 1 121 ? -2.277 -17.688 8.993 1.00 22.73 279 ARG A C 1
ATOM 938 O O . ARG A 1 121 ? -1.289 -18.403 8.833 1.00 20.36 279 ARG A O 1
ATOM 946 N N . ARG A 1 122 ? -2.595 -17.158 10.167 1.00 12.29 280 ARG A N 1
ATOM 947 C CA . ARG A 1 122 ? -1.827 -17.441 11.379 1.00 16.09 280 ARG A CA 1
ATOM 948 C C . ARG A 1 122 ? -2.803 -17.813 12.501 1.00 20.21 280 ARG A C 1
ATOM 949 O O . ARG A 1 122 ? -3.146 -16.980 13.340 1.00 21.83 280 ARG A O 1
ATOM 957 N N . PRO A 1 123 ? -3.266 -19.076 12.511 1.00 21.82 281 PRO A N 1
ATOM 958 C CA . PRO A 1 123 ? -4.329 -19.529 13.420 1.00 17.96 281 PRO A CA 1
ATOM 959 C C . PRO A 1 123 ? -3.997 -19.348 14.894 1.00 19.63 281 PRO A C 1
ATOM 960 O O . PRO A 1 123 ? -4.910 -19.277 15.721 1.00 22.56 281 PRO A O 1
ATOM 964 N N . SER A 1 124 ? -2.713 -19.281 15.221 1.00 19.67 282 SER A N 1
ATOM 965 C CA . SER A 1 124 ? -2.298 -19.108 16.606 1.00 20.13 282 SER A CA 1
ATOM 966 C C . SER A 1 124 ? -2.549 -17.705 17.175 1.00 22.82 282 SER A C 1
ATOM 967 O O . SER A 1 124 ? -2.380 -17.496 18.381 1.00 24.66 282 SER A O 1
ATOM 970 N N . ILE A 1 125 ? -2.938 -16.731 16.348 1.00 17.59 283 ILE A N 1
ATOM 971 C CA . ILE A 1 125 ? -3.112 -15.387 16.911 1.00 22.67 283 ILE A CA 1
ATOM 972 C C . ILE A 1 125 ? -4.256 -15.406 17.908 1.00 25.25 283 ILE A C 1
ATOM 973 O O . ILE A 1 125 ? -5.209 -16.176 17.764 1.00 27.79 283 ILE A O 1
ATOM 978 N N . SER A 1 126 ? -4.140 -14.574 18.932 1.00 20.34 284 SER A N 1
ATOM 979 C CA . SER A 1 126 ? -5.144 -14.518 19.987 1.00 23.84 284 SER A CA 1
ATOM 980 C C . SER A 1 126 ? -5.053 -13.175 20.688 1.00 23.33 284 SER A C 1
ATOM 981 O O . SER A 1 126 ? -4.675 -13.120 21.860 1.00 22.30 284 SER A O 1
ATOM 984 N N . PRO A 1 127 ? -5.378 -12.083 19.969 1.00 25.29 285 PRO A N 1
ATOM 985 C CA . PRO A 1 127 ? -5.138 -10.756 20.552 1.00 24.91 285 PRO A CA 1
ATOM 986 C C . PRO A 1 127 ? -6.003 -10.538 21.780 1.00 21.64 285 PRO A C 1
ATOM 987 O O . PRO A 1 127 ? -7.172 -10.968 21.823 1.00 21.55 285 PRO A O 1
ATOM 991 N N . ASN A 1 128 ? -5.435 -9.907 22.799 1.00 16.41 286 ASN A N 1
ATOM 992 C CA . ASN A 1 128 ? -6.210 -9.680 24.005 1.00 24.27 286 ASN A CA 1
ATOM 993 C C . ASN A 1 128 ? -7.370 -8.739 23.674 1.00 21.12 286 ASN A C 1
ATOM 994 O O . ASN A 1 128 ? -7.329 -7.986 22.684 1.00 17.19 286 ASN A O 1
ATOM 999 N N . PHE A 1 129 ? -8.424 -8.824 24.465 1.00 15.99 287 PHE A N 1
ATOM 1000 C CA . PHE A 1 129 ? -9.666 -8.130 24.137 1.00 20.00 287 PHE A CA 1
ATOM 1001 C C . PHE A 1 129 ? -9.486 -6.618 24.066 1.00 17.57 287 PHE A C 1
ATOM 1002 O O . PHE A 1 129 ? -10.158 -5.939 23.284 1.00 16.29 287 PHE A O 1
ATOM 1010 N N . ASN A 1 130 ? -8.613 -6.092 24.916 1.00 17.95 288 ASN A N 1
ATOM 1011 C CA . ASN A 1 130 ? -8.325 -4.662 24.920 1.00 18.57 288 ASN A CA 1
ATOM 1012 C C . ASN A 1 130 ? -7.847 -4.191 23.533 1.00 16.52 288 ASN A C 1
ATOM 1013 O O . ASN A 1 130 ? -8.319 -3.174 23.013 1.00 17.92 288 ASN A O 1
ATOM 1018 N N . PHE A 1 131 ? -6.926 -4.934 22.921 1.00 16.36 289 PHE A N 1
ATOM 1019 C CA . PHE A 1 131 ? -6.446 -4.579 21.577 1.00 14.57 289 PHE A CA 1
ATOM 1020 C C . PHE A 1 131 ? -7.511 -4.760 20.510 1.00 17.69 289 PHE A C 1
ATOM 1021 O O . PHE A 1 131 ? -7.647 -3.930 19.599 1.00 14.02 289 PHE A O 1
ATOM 1029 N N . LEU A 1 132 ? -8.283 -5.837 20.610 1.00 14.46 290 LEU A N 1
ATOM 1030 C CA . LEU A 1 132 ? -9.374 -6.047 19.658 1.00 16.31 290 LEU A CA 1
ATOM 1031 C C . LEU A 1 132 ? -10.406 -4.903 19.702 1.00 16.80 290 LEU A C 1
ATOM 1032 O O . LEU A 1 132 ? -10.904 -4.461 18.662 1.00 16.81 290 LEU A O 1
ATOM 1037 N N . GLY A 1 133 ? -10.712 -4.414 20.903 1.00 17.53 291 GLY A N 1
ATOM 1038 C CA . GLY A 1 133 ? -11.614 -3.280 21.041 1.00 15.10 291 GLY A CA 1
ATOM 1039 C C . GLY A 1 133 ? -11.061 -2.000 20.427 1.00 15.36 291 GLY A C 1
ATOM 1040 O O . GLY A 1 133 ? -11.809 -1.209 19.840 1.00 16.49 291 GLY A O 1
ATOM 1041 N N . GLN A 1 134 ? -9.753 -1.783 20.562 1.00 19.00 292 GLN A N 1
ATOM 1042 C CA . GLN A 1 134 ? -9.115 -0.630 19.929 1.00 16.92 292 GLN A CA 1
ATOM 1043 C C . GLN A 1 134 ? -9.203 -0.710 18.405 1.00 16.72 292 GLN A C 1
ATOM 1044 O O . GLN A 1 134 ? -9.324 0.316 17.740 1.00 16.26 292 GLN A O 1
ATOM 1050 N N . LEU A 1 135 ? -9.189 -1.921 17.844 1.0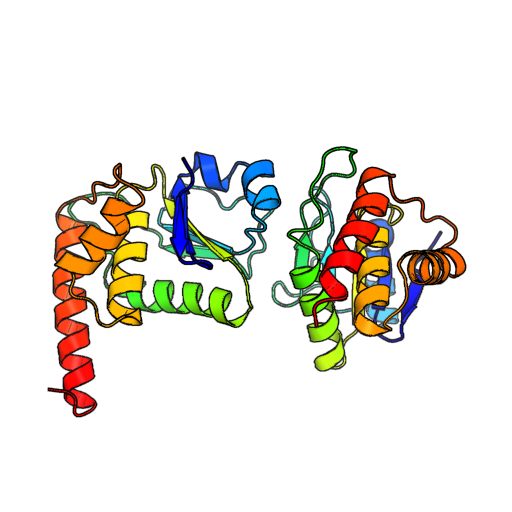0 16.07 293 LEU A N 1
ATOM 1051 C CA . LEU A 1 135 ? -9.506 -2.098 16.419 1.00 15.47 293 LEU A CA 1
ATOM 1052 C C . LEU A 1 135 ? -10.901 -1.602 16.049 1.00 18.37 293 LEU A C 1
ATOM 1053 O O . LEU A 1 135 ? -11.085 -0.953 15.011 1.00 18.59 293 LEU A O 1
ATOM 1058 N N . LEU A 1 136 ? -11.898 -1.941 16.860 1.00 15.75 294 LEU A N 1
ATOM 1059 C CA . LEU A 1 136 ? -13.244 -1.414 16.638 1.00 18.81 294 LEU A CA 1
ATOM 1060 C C . LEU A 1 136 ? -13.248 0.110 16.615 1.00 17.96 294 LEU A C 1
ATOM 1061 O O . LEU A 1 136 ? -13.889 0.714 15.748 1.00 21.59 294 LEU A O 1
ATOM 1066 N N . GLU A 1 137 ? -12.569 0.731 17.579 1.00 18.06 295 GLU A N 1
ATOM 1067 C CA . GLU A 1 137 ? -12.549 2.199 17.669 1.00 18.88 295 GLU A CA 1
ATOM 1068 C C . GLU A 1 137 ? -11.785 2.791 16.499 1.00 21.24 295 GLU A C 1
ATOM 1069 O O . GLU A 1 137 ? -12.133 3.860 16.006 1.00 18.93 295 GLU A O 1
ATOM 1075 N N . TYR A 1 138 ? -10.740 2.095 16.065 1.00 17.23 296 TYR A N 1
ATOM 1076 C CA . TYR A 1 138 ? -9.961 2.548 14.915 1.00 19.08 296 TYR A CA 1
ATOM 1077 C C . TYR A 1 138 ? -10.842 2.538 13.672 1.00 20.99 296 TYR A C 1
ATOM 1078 O O . TYR A 1 138 ? -10.853 3.501 12.895 1.00 20.53 296 TYR A O 1
ATOM 1087 N N . GLU A 1 139 ? -11.614 1.466 13.496 1.00 14.91 297 GLU A N 1
ATOM 1088 C CA . GLU A 1 139 ? -12.503 1.375 12.343 1.00 17.49 297 GLU A CA 1
ATOM 1089 C C . GLU A 1 139 ? -13.523 2.502 12.370 1.00 22.19 297 GLU A C 1
ATOM 1090 O O . GLU A 1 139 ? -13.856 3.093 11.332 1.00 22.19 297 GLU A O 1
ATOM 1096 N N . ARG A 1 140 ? -14.025 2.793 13.563 1.00 23.63 298 ARG A N 1
ATOM 1097 C CA . ARG A 1 140 ? -15.062 3.802 13.687 1.00 28.55 298 ARG A CA 1
ATOM 1098 C C . ARG A 1 140 ? -14.506 5.138 13.225 1.00 27.67 298 ARG A C 1
ATOM 1099 O O . ARG A 1 140 ? -15.185 5.895 12.530 1.00 30.25 298 ARG A O 1
ATOM 1107 N N . SER A 1 141 ? -13.252 5.403 13.580 1.00 24.63 299 SER A N 1
ATOM 1108 C CA . SER A 1 141 ? -12.598 6.662 13.239 1.00 30.25 299 SER A CA 1
ATOM 1109 C C . SER A 1 141 ? -12.267 6.786 11.746 1.00 30.22 299 SER A C 1
ATOM 1110 O O . SER A 1 141 ? -12.333 7.878 11.176 1.00 30.95 299 SER A O 1
ATOM 1113 N N . LEU A 1 142 ? -11.910 5.671 11.115 1.00 20.16 300 LEU A N 1
ATOM 1114 C CA . LEU A 1 142 ? -11.671 5.661 9.675 1.00 22.23 300 LEU A CA 1
ATOM 1115 C C . LEU A 1 142 ? -12.968 5.990 8.943 1.00 30.06 300 LEU A C 1
ATOM 1116 O O . LEU A 1 142 ? -12.971 6.723 7.945 1.00 24.44 300 LEU A O 1
ATOM 1121 N N . LYS A 1 143 ? -14.081 5.458 9.444 1.00 23.52 301 LYS A N 1
ATOM 1122 C CA . LYS A 1 143 ? -15.366 5.698 8.786 1.00 28.68 301 LYS A CA 1
ATOM 1123 C C . LYS A 1 14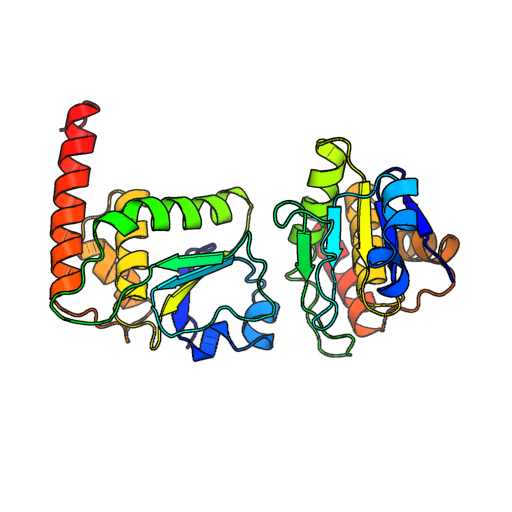3 ? -15.787 7.168 8.861 1.00 32.80 301 LYS A C 1
ATOM 1124 O O . LYS A 1 143 ? -16.424 7.683 7.945 1.00 29.96 301 LYS A O 1
ATOM 1130 N N . LEU A 1 144 ? -15.396 7.855 9.929 1.00 37.87 302 LEU A N 1
ATOM 1131 C CA . LEU A 1 144 ? -15.669 9.289 10.036 1.00 41.93 302 LEU A CA 1
ATOM 1132 C C . LEU A 1 144 ? -14.720 10.134 9.170 1.00 41.74 302 LEU A C 1
ATOM 1133 O O . LEU A 1 144 ? -15.125 11.146 8.594 1.00 48.14 302 LEU A O 1
ATOM 1138 N N . LEU A 1 145 ? -13.465 9.711 9.071 1.00 38.61 303 LEU A N 1
ATOM 1139 C CA . LEU A 1 145 ? -12.515 10.340 8.152 1.00 34.23 303 LEU A CA 1
ATOM 1140 C C . LEU A 1 145 ? -12.995 10.231 6.702 1.00 40.96 303 LEU A C 1
ATOM 1141 O O . LEU A 1 145 ? -12.945 11.208 5.939 1.00 35.93 303 LEU A O 1
ATOM 1146 N N . ALA A 1 146 ? -13.469 9.041 6.332 1.00 35.91 304 ALA A N 1
ATOM 1147 C CA . ALA A 1 146 ? -13.990 8.803 4.990 1.00 36.03 304 ALA A CA 1
ATOM 1148 C C . ALA A 1 146 ? -15.210 9.674 4.721 1.00 38.41 304 ALA A C 1
ATOM 1149 O O . ALA A 1 146 ? -15.414 10.157 3.597 1.00 32.64 304 ALA A O 1
ATOM 1151 N N . ALA A 1 147 ? -16.019 9.868 5.759 1.00 38.52 305 ALA A N 1
ATOM 1152 C CA . ALA A 1 147 ? -17.218 10.687 5.660 1.00 34.02 305 ALA A CA 1
ATOM 1153 C C . ALA A 1 147 ? -16.875 12.110 5.230 1.00 33.96 305 ALA A C 1
ATOM 1154 O O . ALA A 1 147 ? -17.569 12.699 4.391 1.00 38.71 305 ALA A O 1
ATOM 1156 N N . LEU A 1 148 ? -15.810 12.658 5.811 1.00 33.25 306 LEU A N 1
ATOM 1157 C CA . LEU A 1 148 ? -15.352 14.013 5.477 1.00 41.67 306 LEU A CA 1
ATOM 1158 C C . LEU A 1 148 ? -14.881 14.105 4.030 1.00 39.72 306 LEU A C 1
ATOM 1159 O O . LEU A 1 148 ? -15.006 15.153 3.394 1.00 36.68 306 LEU A O 1
ATOM 1164 N N . GLN A 1 149 ? -14.337 13.002 3.522 1.00 39.32 307 GLN A N 1
ATOM 1165 C CA . GLN A 1 149 ? -13.854 12.934 2.146 1.00 39.54 307 GLN A CA 1
ATOM 1166 C C . GLN A 1 149 ? -15.008 12.731 1.169 1.00 41.54 307 GLN A C 1
ATOM 1167 O O . GLN A 1 149 ? -14.789 12.469 -0.009 1.00 45.11 307 GLN A O 1
ATOM 1173 N N . GLY A 1 150 ? -16.236 12.842 1.665 1.00 42.14 308 GLY A N 1
ATOM 1174 C CA . GLY A 1 150 ? -17.411 12.677 0.829 1.00 45.85 308 GLY A CA 1
ATOM 1175 C C . GLY A 1 150 ? -17.788 11.228 0.588 1.00 46.47 308 GLY A C 1
ATOM 1176 O O . GLY A 1 150 ? -18.481 10.920 -0.385 1.00 50.81 308 GLY A O 1
ATOM 1177 N N . ASP A 1 151 ? -17.330 10.336 1.462 1.00 43.84 309 ASP A N 1
ATOM 1178 C CA . ASP A 1 151 ? -17.694 8.927 1.357 1.00 47.79 309 ASP A CA 1
ATOM 1179 C C . ASP A 1 151 ? -18.521 8.473 2.559 1.00 51.62 309 ASP A C 1
ATOM 1180 O O . ASP A 1 151 ? -17.991 7.862 3.484 1.00 51.15 309 ASP A O 1
ATOM 1185 N N . PRO A 1 152 ? -19.832 8.769 2.547 1.00 55.40 310 PRO A N 1
ATOM 1186 C CA . PRO A 1 152 ? -20.684 8.324 3.654 1.00 55.18 310 PRO A CA 1
ATOM 1187 C C . PRO A 1 152 ? -20.876 6.809 3.604 1.00 60.89 310 PRO A C 1
ATOM 1188 O O . PRO A 1 152 ? -20.793 6.208 2.529 1.00 63.45 310 PRO A O 1
ATOM 1193 N N . MET B 1 1 ? 45.728 -4.794 -3.661 1.00 68.67 159 MET B N 1
ATOM 1194 C CA . MET B 1 1 ? 44.532 -4.379 -2.930 1.00 60.24 159 MET B CA 1
ATOM 1195 C C . MET B 1 1 ? 44.218 -2.893 -3.132 1.00 61.00 159 MET B C 1
ATOM 1196 O O . MET B 1 1 ? 44.597 -2.302 -4.143 1.00 74.87 159 MET B O 1
ATOM 1201 N N . GLY B 1 2 ? 43.522 -2.290 -2.176 1.00 50.42 160 GLY B N 1
ATOM 1202 C CA . GLY B 1 2 ? 43.127 -0.900 -2.309 1.00 44.49 160 GLY B CA 1
ATOM 12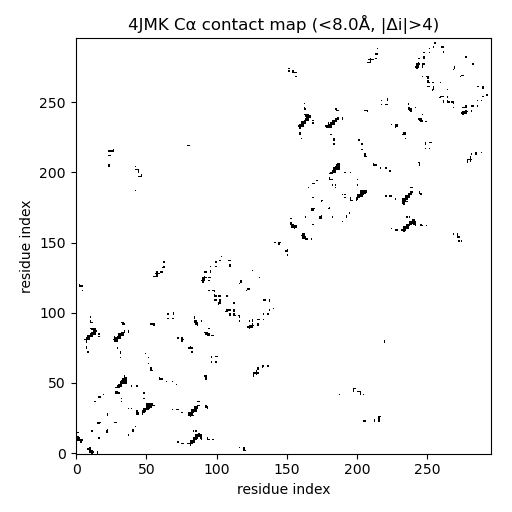03 C C . GLY B 1 2 ? 41.779 -0.732 -2.994 1.00 40.25 160 GLY B C 1
ATOM 1204 O O . GLY B 1 2 ? 41.363 -1.574 -3.792 1.00 34.31 160 GLY B O 1
ATOM 1205 N N . LEU B 1 3 ? 41.106 0.371 -2.681 1.00 33.70 161 LEU B N 1
ATOM 1206 C CA . LEU B 1 3 ? 39.776 0.682 -3.201 1.00 30.29 161 LEU B CA 1
ATOM 1207 C C . LEU B 1 3 ? 39.692 0.644 -4.736 1.00 25.92 161 LEU B C 1
ATOM 1208 O O . LEU B 1 3 ? 40.538 1.212 -5.420 1.00 27.16 161 LEU B O 1
ATOM 1213 N N . THR B 1 4 ? 38.672 -0.028 -5.273 1.00 23.21 162 THR B N 1
ATOM 1214 C CA . THR B 1 4 ? 38.481 -0.093 -6.726 1.00 24.12 162 THR B CA 1
ATOM 1215 C C . THR B 1 4 ? 37.287 0.725 -7.197 1.00 25.87 162 THR B C 1
ATOM 1216 O O . THR B 1 4 ? 36.177 0.567 -6.688 1.00 25.03 162 THR B O 1
ATOM 1220 N N . ARG B 1 5 ? 37.505 1.586 -8.189 1.00 22.74 163 ARG B N 1
ATOM 1221 C CA . ARG B 1 5 ? 36.383 2.240 -8.855 1.00 21.79 163 ARG B CA 1
ATOM 1222 C C . ARG B 1 5 ? 35.876 1.290 -9.937 1.00 25.21 163 ARG B C 1
ATOM 1223 O O . ARG B 1 5 ? 36.631 0.876 -10.820 1.00 24.15 163 ARG B O 1
ATOM 1231 N N . ILE B 1 6 ? 34.609 0.914 -9.852 1.00 22.31 164 ILE B N 1
ATOM 1232 C CA . ILE B 1 6 ? 34.025 0.013 -10.844 1.00 20.42 164 ILE B CA 1
ATOM 1233 C C . ILE B 1 6 ? 33.325 0.821 -11.944 1.00 24.36 164 ILE B C 1
ATOM 1234 O O . ILE B 1 6 ? 33.496 0.555 -13.141 1.00 24.89 164 ILE B O 1
ATOM 1239 N N . LEU B 1 7 ? 32.519 1.791 -11.524 1.00 20.53 165 LEU B N 1
ATOM 1240 C CA . LEU B 1 7 ? 31.848 2.711 -12.440 1.00 18.43 165 LEU B CA 1
ATOM 1241 C C . LEU B 1 7 ? 32.010 4.090 -11.809 1.00 29.55 165 LEU B C 1
ATOM 1242 O O . LEU B 1 7 ? 32.472 4.181 -10.671 1.00 30.16 165 LEU B O 1
ATOM 1247 N N . PRO B 1 8 ? 31.667 5.167 -12.541 1.00 29.76 166 PRO B N 1
ATOM 1248 C CA . PRO B 1 8 ? 31.845 6.499 -11.946 1.00 29.34 166 PRO B CA 1
ATOM 1249 C C . PRO B 1 8 ? 31.250 6.689 -10.545 1.00 32.61 166 PRO B C 1
ATOM 1250 O O . PRO B 1 8 ? 31.899 7.326 -9.719 1.00 37.20 166 PRO B O 1
ATOM 1254 N N . HIS B 1 9 ? 30.070 6.145 -10.263 1.00 30.32 167 HIS B N 1
ATOM 1255 C CA . HIS B 1 9 ? 29.482 6.341 -8.942 1.00 33.87 167 HIS B CA 1
ATOM 1256 C C . HIS B 1 9 ? 29.493 5.077 -8.070 1.00 32.34 167 HIS B C 1
ATOM 1257 O O . HIS B 1 9 ? 28.835 5.033 -7.020 1.00 30.98 167 HIS B O 1
ATOM 1264 N N . LEU B 1 10 ? 30.238 4.060 -8.499 1.00 19.72 168 LEU B N 1
ATOM 1265 C CA . LEU B 1 10 ? 30.256 2.775 -7.784 1.00 21.34 168 LEU B CA 1
ATOM 1266 C C . LEU B 1 10 ? 31.680 2.296 -7.468 1.00 22.28 168 LEU B C 1
ATOM 1267 O O . LEU B 1 10 ? 32.482 2.079 -8.376 1.00 21.88 168 LEU B O 1
ATOM 1272 N N . TYR B 1 11 ? 31.979 2.125 -6.177 1.00 22.93 169 TYR B N 1
ATOM 1273 C CA . TYR B 1 11 ? 33.296 1.640 -5.742 1.00 17.32 169 TYR B CA 1
ATOM 1274 C C . TYR B 1 11 ? 33.134 0.291 -5.060 1.00 16.01 169 TYR B C 1
ATOM 1275 O O . TYR B 1 11 ? 32.075 0.005 -4.494 1.00 16.43 169 TYR B O 1
ATOM 1284 N N . LEU B 1 12 ? 34.180 -0.529 -5.125 1.00 17.36 170 LEU B N 1
ATOM 1285 C CA . LEU B 1 12 ? 34.189 -1.855 -4.506 1.00 18.96 170 LEU B CA 1
ATOM 1286 C C . LEU B 1 12 ? 35.430 -1.934 -3.626 1.00 20.97 170 LEU B C 1
ATOM 1287 O O . LEU B 1 12 ? 36.539 -1.631 -4.079 1.00 21.45 170 LEU B O 1
ATOM 1292 N N . GLY B 1 13 ? 35.255 -2.291 -2.355 1.00 22.15 171 GLY B N 1
ATOM 1293 C CA . GLY B 1 13 ? 36.377 -2.270 -1.437 1.00 21.04 171 GLY B CA 1
ATOM 1294 C C . GLY B 1 13 ? 36.161 -3.080 -0.175 1.00 25.01 171 GLY B C 1
ATOM 1295 O O . GLY B 1 13 ? 35.238 -3.891 -0.083 1.00 16.37 171 GLY B O 1
ATOM 1296 N N . SER B 1 14 ? 37.023 -2.855 0.810 1.00 23.18 172 SER B N 1
ATOM 1297 C CA . SER B 1 14 ? 37.029 -3.669 2.018 1.00 22.91 172 SER B CA 1
ATOM 1298 C C . SER B 1 14 ? 36.577 -2.885 3.234 1.00 20.04 172 SER B C 1
ATOM 1299 O O . SER B 1 14 ? 36.324 -1.682 3.166 1.00 23.09 172 SER B O 1
ATOM 1302 N N . GLN B 1 15 ? 36.490 -3.574 4.361 1.00 19.90 173 GLN B N 1
ATOM 1303 C CA . GLN B 1 15 ? 36.152 -2.936 5.624 1.00 21.21 173 GLN B CA 1
ATOM 1304 C C . GLN B 1 15 ? 37.200 -1.877 5.988 1.00 23.54 173 GLN B C 1
ATOM 1305 O O . GLN B 1 15 ? 36.878 -0.812 6.540 1.00 22.52 173 GLN B O 1
ATOM 1311 N N . LYS B 1 16 ? 38.452 -2.175 5.656 1.00 23.69 174 LYS B N 1
ATOM 1312 C CA . LYS B 1 16 ? 39.553 -1.226 5.826 1.00 28.65 174 LYS B CA 1
ATOM 1313 C C . LYS B 1 16 ? 39.260 0.095 5.099 1.00 29.85 174 LYS B C 1
ATOM 1314 O O . LYS B 1 16 ? 39.448 1.177 5.669 1.00 33.37 174 LYS B O 1
ATOM 1320 N N . ASP B 1 17 ? 38.773 -0.000 3.860 1.00 25.43 175 ASP B N 1
ATOM 1321 C CA . ASP B 1 17 ? 38.485 1.175 3.036 1.00 25.64 175 ASP B CA 1
ATOM 1322 C C . ASP B 1 17 ? 37.295 2.004 3.540 1.00 26.69 175 ASP B C 1
ATOM 1323 O O . ASP B 1 17 ? 37.389 3.226 3.653 1.00 27.39 175 ASP B O 1
ATOM 1328 N N . VAL B 1 18 ? 36.165 1.355 3.816 1.00 23.31 176 VAL B N 1
ATOM 1329 C CA . VAL B 1 18 ? 34.965 2.110 4.194 1.00 23.44 176 VAL B CA 1
ATOM 1330 C C . VAL B 1 18 ? 35.138 2.849 5.523 1.00 27.32 176 VAL B C 1
ATOM 1331 O O . VAL B 1 18 ? 34.548 3.914 5.730 1.00 24.93 176 VAL B O 1
ATOM 1335 N N . LEU B 1 19 ? 35.960 2.295 6.412 1.00 23.48 177 LEU B N 1
ATOM 1336 C CA . LEU B 1 19 ? 36.165 2.886 7.732 1.00 33.00 177 LEU B CA 1
ATOM 1337 C C . LEU B 1 19 ? 37.233 3.983 7.704 1.00 38.67 177 LEU B C 1
ATOM 1338 O O . LEU B 1 19 ? 37.463 4.657 8.707 1.00 39.49 177 LEU B O 1
ATOM 1343 N N . ASN B 1 20 ? 37.864 4.165 6.546 1.00 39.56 178 ASN B N 1
ATOM 1344 C CA . ASN B 1 20 ? 38.854 5.228 6.367 1.00 40.13 178 ASN B CA 1
ATOM 1345 C C . ASN B 1 20 ? 38.184 6.531 5.927 1.00 32.44 178 ASN B C 1
ATOM 1346 O O . ASN B 1 20 ? 37.933 6.739 4.737 1.00 32.64 178 ASN B O 1
ATOM 1351 N N . LYS B 1 21 ? 37.923 7.412 6.888 1.00 28.01 179 LYS B N 1
ATOM 1352 C CA . LYS B 1 21 ? 37.145 8.624 6.636 1.00 33.87 179 LYS B CA 1
ATOM 1353 C C . LYS B 1 21 ? 37.709 9.532 5.539 1.00 34.19 179 LYS B C 1
ATOM 1354 O O . LYS B 1 21 ? 36.963 10.060 4.708 1.00 32.55 179 LYS B O 1
ATOM 1360 N N . ASP B 1 22 ? 39.022 9.720 5.539 1.00 32.98 180 ASP B N 1
ATOM 1361 C CA . ASP B 1 22 ? 39.648 10.613 4.575 1.00 35.53 180 ASP B CA 1
ATOM 1362 C C . ASP B 1 22 ? 39.580 10.023 3.182 1.00 36.70 180 ASP B C 1
ATOM 1363 O O . ASP B 1 22 ? 39.391 10.746 2.207 1.00 40.28 180 ASP B O 1
ATOM 1368 N N . LEU B 1 23 ? 39.728 8.703 3.089 1.00 33.02 181 LEU B N 1
ATOM 1369 C CA . LEU B 1 23 ? 39.646 8.030 1.798 1.00 36.54 181 LEU B CA 1
ATOM 1370 C C . LEU B 1 23 ? 38.233 8.138 1.220 1.00 35.11 181 LEU B C 1
ATOM 1371 O O . LEU B 1 23 ? 38.057 8.413 0.028 1.00 34.65 181 LEU B O 1
ATOM 1376 N N . MET B 1 24 ? 37.233 7.930 2.071 1.00 31.35 182 MET B N 1
ATOM 1377 C CA . MET B 1 24 ? 35.838 8.038 1.654 1.00 25.56 182 MET B CA 1
ATOM 1378 C C . MET B 1 24 ? 35.498 9.462 1.231 1.00 30.29 182 MET B C 1
ATOM 1379 O O . MET B 1 24 ? 34.869 9.676 0.195 1.00 33.98 182 MET B O 1
ATOM 1384 N N . THR B 1 25 ? 35.918 10.434 2.036 1.00 33.14 183 THR B N 1
ATOM 1385 C CA . THR B 1 25 ? 35.646 11.838 1.733 1.00 39.06 183 THR B CA 1
ATOM 1386 C C . THR B 1 25 ? 36.366 12.276 0.457 1.00 34.07 183 THR B C 1
ATOM 1387 O O . THR B 1 25 ? 35.785 12.970 -0.375 1.00 35.31 183 THR B O 1
ATOM 1391 N N . GLN B 1 26 ? 37.620 11.851 0.302 1.00 33.85 184 GLN B N 1
ATOM 1392 C CA . GLN B 1 26 ? 38.402 12.136 -0.906 1.00 38.54 184 GLN B CA 1
ATOM 1393 C C . GLN B 1 26 ? 37.675 11.730 -2.185 1.00 48.97 184 GLN B C 1
ATOM 1394 O O . GLN B 1 26 ? 37.783 12.410 -3.208 1.00 47.68 184 GLN B O 1
ATOM 1400 N N . ASN B 1 27 ? 36.939 10.620 -2.123 1.00 41.07 185 ASN B N 1
ATOM 1401 C CA . ASN B 1 27 ? 36.262 10.086 -3.301 1.00 43.34 185 ASN B CA 1
ATOM 1402 C C . ASN B 1 27 ? 34.769 10.387 -3.302 1.00 38.57 185 ASN B C 1
ATOM 1403 O O . ASN B 1 27 ? 34.005 9.791 -4.066 1.00 40.98 185 ASN B O 1
ATOM 1408 N N . GLY B 1 28 ? 34.364 11.307 -2.433 1.00 36.33 186 GLY B N 1
ATOM 1409 C CA . GLY B 1 28 ? 32.984 11.746 -2.353 1.00 34.54 186 GLY B CA 1
ATOM 1410 C C . GLY B 1 28 ? 31.969 10.654 -2.065 1.00 34.13 186 GLY B C 1
ATOM 1411 O O . GLY B 1 28 ? 30.827 10.728 -2.535 1.00 28.85 186 GLY B O 1
ATOM 1412 N N . ILE B 1 29 ? 32.365 9.651 -1.280 1.00 29.43 187 ILE B N 1
ATOM 1413 C CA . ILE B 1 29 ? 31.483 8.515 -0.991 1.00 24.79 187 ILE B CA 1
ATOM 1414 C C . ILE B 1 29 ? 30.592 8.723 0.245 1.00 24.47 187 ILE B C 1
ATOM 1415 O O . ILE B 1 29 ? 31.099 8.849 1.361 1.00 28.18 187 ILE B O 1
ATOM 1420 N N . SER B 1 30 ? 29.271 8.753 0.042 1.00 21.52 188 SER B N 1
ATOM 1421 C CA . SER B 1 30 ? 28.323 9.032 1.126 1.00 23.44 188 SER B CA 1
ATOM 1422 C C . SER B 1 30 ? 27.295 7.914 1.320 1.00 24.65 188 SER B C 1
ATOM 1423 O O . SER B 1 30 ? 26.568 7.908 2.314 1.00 23.18 188 SER B O 1
ATOM 1426 N N . TYR B 1 31 ? 27.228 6.986 0.365 1.00 24.35 189 TYR B N 1
ATOM 1427 C CA . TYR B 1 31 ? 26.352 5.815 0.472 1.00 24.95 189 TYR B CA 1
ATOM 1428 C C . TYR B 1 31 ? 27.187 4.570 0.723 1.00 20.22 189 TYR B C 1
ATOM 1429 O O . TYR B 1 31 ? 28.256 4.404 0.131 1.00 18.50 189 TYR B O 1
ATOM 1438 N N . VAL B 1 32 ? 26.689 3.691 1.586 1.00 18.68 190 VAL B N 1
ATOM 1439 C CA . VAL B 1 32 ? 27.407 2.458 1.905 1.00 18.79 190 VAL B CA 1
ATOM 1440 C C . VAL B 1 32 ? 26.488 1.248 1.800 1.00 17.22 190 VAL B C 1
ATOM 1441 O O . VAL B 1 32 ? 25.437 1.214 2.440 1.00 17.26 190 VAL B O 1
ATOM 1445 N N . LEU B 1 33 ? 26.882 0.266 0.979 1.00 16.55 191 LEU B N 1
ATOM 1446 C CA . LEU B 1 33 ? 26.229 -1.040 0.967 1.00 15.58 191 LEU B CA 1
ATOM 1447 C C . LEU B 1 33 ? 27.193 -2.005 1.639 1.00 16.24 191 LEU B C 1
ATOM 1448 O O . LEU B 1 33 ? 28.246 -2.329 1.085 1.00 16.91 191 LEU B O 1
ATOM 1453 N N . ASN B 1 34 ? 26.833 -2.419 2.848 1.00 15.64 192 ASN B N 1
ATOM 1454 C CA . ASN B 1 34 ? 27.692 -3.215 3.724 1.00 15.19 192 ASN B CA 1
ATOM 1455 C C . ASN B 1 34 ? 27.243 -4.661 3.650 1.00 16.37 192 ASN B C 1
ATOM 1456 O O . ASN B 1 34 ? 26.216 -5.030 4.236 1.00 16.51 192 ASN B O 1
ATOM 1461 N N . ALA B 1 35 ? 28.006 -5.488 2.939 1.00 12.45 193 ALA B N 1
ATOM 1462 C CA . ALA B 1 35 ? 27.607 -6.868 2.730 1.00 14.10 193 ALA B CA 1
ATOM 1463 C C . ALA B 1 35 ? 28.304 -7.768 3.734 1.00 23.37 193 ALA B C 1
ATOM 1464 O O . ALA B 1 35 ? 29.161 -8.566 3.360 1.00 21.45 193 ALA B O 1
ATOM 1466 N N . SER B 1 36 ? 27.941 -7.638 5.005 1.00 17.29 194 SER B N 1
ATOM 1467 C CA . SER B 1 36 ? 28.584 -8.395 6.075 1.00 18.04 194 SER B CA 1
ATOM 1468 C C . SER B 1 36 ? 27.696 -8.363 7.308 1.00 15.28 194 SER B C 1
ATOM 1469 O O . SER B 1 36 ? 26.757 -7.566 7.385 1.00 21.19 194 SER B O 1
ATOM 1472 N N . ASN B 1 37 ? 27.999 -9.211 8.287 1.00 19.44 195 ASN B N 1
ATOM 1473 C CA . ASN B 1 37 ? 27.338 -9.108 9.595 1.00 23.95 195 ASN B CA 1
ATOM 1474 C C . ASN B 1 37 ? 28.186 -8.347 10.602 1.00 30.06 195 ASN B C 1
ATOM 1475 O O . ASN B 1 37 ? 27.663 -7.684 11.496 1.00 31.70 195 ASN B O 1
ATOM 1480 N N . SER B 1 38 ? 29.501 -8.441 10.453 1.00 25.83 196 SER B N 1
ATOM 1481 C CA . SER B 1 38 ? 30.407 -7.978 11.503 1.00 29.97 196 SER B CA 1
ATOM 1482 C C . SER B 1 38 ? 30.818 -6.505 11.404 1.00 31.01 196 SER B C 1
ATOM 1483 O O . SER B 1 38 ? 31.048 -5.858 12.424 1.00 36.75 196 SER B O 1
ATOM 1486 N N . CYS B 1 39 ? 30.917 -5.963 10.195 1.00 31.02 197 CYS B N 1
ATOM 1487 C CA . CYS B 1 39 ? 31.413 -4.592 10.074 1.00 23.93 197 CYS B CA 1
ATOM 1488 C C . CYS B 1 39 ? 30.337 -3.568 10.382 1.00 22.43 197 CYS B C 1
ATOM 1489 O O . CYS B 1 39 ? 29.237 -3.654 9.846 1.00 24.40 197 CYS B O 1
ATOM 1492 N N . PRO B 1 40 ? 30.650 -2.592 11.246 1.00 23.49 198 PRO B N 1
ATOM 1493 C CA . PRO B 1 40 ? 29.683 -1.550 11.614 1.00 25.61 198 PRO B CA 1
ATOM 1494 C C . PRO B 1 40 ? 29.562 -0.499 10.521 1.00 21.30 198 PRO B C 1
ATOM 1495 O O . PRO B 1 40 ? 30.419 -0.430 9.645 1.00 22.13 198 PRO B O 1
ATOM 1499 N N . LYS B 1 41 ? 28.497 0.294 10.564 1.00 24.73 199 LYS B N 1
ATOM 1500 C CA . LYS B 1 41 ? 28.402 1.486 9.728 1.00 22.79 199 LYS B CA 1
ATOM 1501 C C . LYS B 1 41 ? 29.454 2.473 10.239 1.00 25.70 199 LYS B C 1
ATOM 1502 O O . LYS B 1 41 ? 29.683 2.559 11.445 1.00 27.01 199 LYS B O 1
ATOM 1508 N N . PRO B 1 42 ? 30.114 3.210 9.332 1.00 27.03 200 PRO B N 1
ATOM 1509 C CA . PRO B 1 42 ? 31.036 4.253 9.797 1.00 28.90 200 PRO B CA 1
ATOM 1510 C C . PRO B 1 42 ? 30.246 5.370 10.461 1.00 24.96 200 PRO B C 1
ATOM 1511 O O . PRO B 1 42 ? 29.099 5.595 10.067 1.00 25.45 200 PRO B O 1
ATOM 1515 N N . ASP B 1 43 ? 30.828 6.063 11.441 1.00 28.76 201 ASP B N 1
ATOM 1516 C CA . ASP B 1 43 ? 30.068 7.083 12.159 1.00 31.66 201 ASP B CA 1
ATOM 1517 C C . ASP B 1 43 ? 29.771 8.309 11.293 1.00 30.13 201 ASP B C 1
ATOM 1518 O O . ASP B 1 43 ? 28.833 9.049 11.567 1.00 36.42 201 ASP B O 1
ATOM 1523 N N . PHE B 1 44 ? 30.549 8.506 10.233 1.00 28.90 202 PHE B N 1
ATOM 1524 C CA . PHE B 1 44 ? 30.339 9.656 9.351 1.00 33.39 202 PHE B CA 1
ATOM 1525 C C . PHE B 1 44 ? 29.327 9.404 8.227 1.00 29.93 202 PHE B C 1
ATOM 1526 O O . PHE B 1 44 ? 29.116 10.273 7.383 1.00 29.59 202 PHE B O 1
ATOM 1534 N N . ILE B 1 45 ? 28.704 8.225 8.224 1.00 23.40 203 ILE B N 1
ATOM 1535 C CA . ILE B 1 45 ? 27.708 7.874 7.213 1.00 24.23 203 ILE B CA 1
ATOM 1536 C C . ILE B 1 45 ? 26.297 7.955 7.811 1.00 24.81 203 ILE B C 1
ATOM 1537 O O . ILE B 1 45 ? 26.030 7.387 8.879 1.00 27.52 203 ILE B O 1
ATOM 1542 N N . CYS B 1 46 ? 25.401 8.671 7.132 1.00 21.72 204 CYS B N 1
ATOM 1543 C CA . CYS B 1 46 ? 23.999 8.790 7.567 1.00 28.00 204 CYS B CA 1
ATOM 1544 C C . CYS B 1 46 ? 23.316 7.432 7.578 1.00 27.08 204 CYS B C 1
ATOM 1545 O O . CYS B 1 46 ? 23.542 6.632 6.670 1.00 22.62 204 CYS B O 1
ATOM 1548 N N . GLU B 1 47 ? 22.455 7.177 8.568 1.00 21.44 205 GLU B N 1
ATOM 1549 C CA . GLU B 1 47 ? 21.672 5.940 8.584 1.00 24.60 205 GLU B CA 1
ATOM 1550 C C . GLU B 1 47 ? 20.831 5.820 7.314 1.00 26.30 205 GLU B C 1
ATOM 1551 O O . GLU B 1 47 ? 20.615 4.722 6.810 1.00 26.26 205 GLU B O 1
ATOM 1557 N N . SER B 1 48 ? 20.378 6.955 6.787 1.00 27.69 206 SER B N 1
ATOM 1558 C CA . SER B 1 48 ? 19.496 6.950 5.617 1.00 26.29 206 SER B CA 1
ATOM 1559 C C . SER B 1 48 ? 20.216 6.571 4.326 1.00 27.55 206 SER B C 1
ATOM 1560 O O . SER B 1 48 ? 19.567 6.319 3.308 1.00 25.77 206 SER B O 1
ATOM 1563 N N . ARG B 1 49 ? 21.546 6.542 4.367 1.00 25.19 207 ARG B N 1
ATOM 1564 C CA . ARG B 1 49 ? 22.349 6.209 3.189 1.00 22.35 207 ARG B CA 1
ATOM 1565 C C . ARG B 1 49 ? 23.172 4.963 3.442 1.00 20.04 207 ARG B C 1
ATOM 1566 O O . ARG B 1 49 ? 24.227 4.776 2.835 1.00 19.61 207 ARG B O 1
ATOM 1574 N N . PHE B 1 50 ? 22.686 4.114 4.339 1.00 16.80 208 PHE B N 1
ATOM 1575 C CA . PHE B 1 50 ? 23.393 2.884 4.682 1.00 20.49 208 PHE B CA 1
ATOM 1576 C C . PHE B 1 50 ? 22.453 1.711 4.501 1.00 22.54 208 PHE B C 1
ATOM 1577 O O . PHE B 1 50 ? 21.291 1.782 4.905 1.00 18.81 208 PHE B O 1
ATOM 1585 N N . MET B 1 51 ? 22.947 0.637 3.890 1.00 16.45 209 MET B N 1
ATOM 1586 C CA . MET B 1 51 ? 22.166 -0.586 3.764 1.00 15.62 209 MET B CA 1
ATOM 1587 C C . MET B 1 51 ? 23.056 -1.764 4.158 1.00 18.58 209 MET B C 1
ATOM 1588 O O . MET B 1 51 ? 24.252 -1.765 3.852 1.00 21.44 209 MET B O 1
ATOM 1593 N N . ARG B 1 52 ? 22.496 -2.749 4.856 1.00 18.50 210 ARG B N 1
ATOM 1594 C CA . ARG B 1 52 ? 23.262 -3.953 5.163 1.00 18.65 210 ARG B CA 1
ATOM 1595 C C . ARG B 1 52 ? 22.655 -5.152 4.462 1.00 21.53 210 ARG B C 1
ATOM 1596 O O . ARG B 1 52 ? 21.427 -5.327 4.465 1.00 19.32 210 ARG B O 1
ATOM 1604 N N . VAL B 1 53 ? 23.516 -5.956 3.843 1.00 14.51 211 VAL B N 1
ATOM 1605 C CA . VAL B 1 53 ? 23.146 -7.268 3.328 1.00 15.68 211 VAL B CA 1
ATOM 1606 C C . VAL B 1 53 ? 23.867 -8.261 4.233 1.00 18.25 211 VAL B C 1
ATOM 1607 O O . VAL B 1 53 ? 25.059 -8.535 4.059 1.00 19.16 211 VAL B O 1
ATOM 1611 N N . PRO B 1 54 ? 23.158 -8.765 5.251 1.00 18.50 212 PRO B N 1
ATOM 1612 C CA . PRO B 1 54 ? 23.843 -9.482 6.329 1.00 19.15 212 PRO B CA 1
ATOM 1613 C C . PRO B 1 54 ? 24.071 -10.933 5.964 1.00 25.44 212 PRO B C 1
ATOM 1614 O O . PRO B 1 54 ? 23.423 -11.833 6.501 1.00 30.39 212 PRO B O 1
ATOM 1618 N N . ILE B 1 55 ? 25.002 -11.158 5.047 1.00 18.87 213 ILE B N 1
ATOM 1619 C CA . ILE B 1 55 ? 25.301 -12.512 4.615 1.00 23.58 213 ILE B CA 1
ATOM 1620 C C . ILE B 1 55 ? 26.669 -12.936 5.099 1.00 22.78 213 ILE B C 1
ATOM 1621 O O . ILE B 1 55 ? 27.575 -12.107 5.265 1.00 21.89 213 ILE B O 1
ATOM 1626 N N . ASN B 1 56 ? 26.811 -14.235 5.332 1.00 32.08 214 ASN B N 1
ATOM 1627 C CA . ASN B 1 56 ? 28.095 -14.806 5.696 1.00 27.57 214 ASN B CA 1
ATOM 1628 C C . ASN B 1 56 ? 28.765 -15.296 4.423 1.00 23.66 214 ASN B C 1
ATOM 1629 O O . ASN B 1 56 ? 28.085 -15.633 3.444 1.00 21.65 214 ASN B O 1
ATOM 1634 N N . ASP B 1 57 ? 30.091 -15.339 4.426 1.00 24.46 215 ASP B N 1
ATOM 1635 C CA . ASP B 1 57 ? 30.808 -15.790 3.240 1.00 22.45 215 ASP B CA 1
ATOM 1636 C C . ASP B 1 57 ? 30.955 -17.304 3.259 1.00 27.75 215 ASP B C 1
ATOM 1637 O O . ASP B 1 57 ? 32.007 -17.823 3.620 1.00 30.00 215 ASP B O 1
ATOM 1642 N N . ASN B 1 58 ? 29.899 -18.021 2.892 1.00 30.90 216 ASN B N 1
ATOM 1643 C CA . ASN B 1 58 ? 30.000 -19.477 2.886 1.00 26.55 216 ASN B CA 1
ATOM 1644 C C . ASN B 1 58 ? 29.192 -20.170 1.802 1.00 29.34 216 ASN B C 1
ATOM 1645 O O . ASN B 1 58 ? 28.432 -19.537 1.061 1.00 29.74 216 ASN B O 1
ATOM 1650 N N . TYR B 1 59 ? 29.338 -21.485 1.727 1.00 28.25 217 TYR B N 1
ATOM 1651 C CA . TYR B 1 59 ? 28.846 -22.219 0.568 1.00 29.24 217 TYR B CA 1
ATOM 1652 C C . TYR B 1 59 ? 27.354 -22.539 0.569 1.00 31.95 217 TYR B C 1
ATOM 1653 O O . TYR B 1 59 ? 26.835 -23.075 -0.408 1.00 39.26 217 TYR B O 1
ATOM 1662 N N . CYS B 1 60 ? 26.652 -22.164 1.635 1.00 26.11 218 CYS B N 1
ATOM 1663 C CA . CYS B 1 60 ? 25.212 -22.391 1.671 1.00 29.09 218 CYS B CA 1
ATOM 1664 C C . CYS B 1 60 ? 24.393 -21.108 1.837 1.00 26.62 218 CYS B C 1
ATOM 1665 O O . CYS B 1 60 ? 23.170 -21.155 1.886 1.00 28.08 218 CYS B O 1
ATOM 1668 N N . GLU B 1 61 ? 25.065 -19.963 1.897 1.00 24.80 219 GLU B N 1
ATOM 1669 C CA . GLU B 1 61 ? 24.369 -18.686 2.092 1.00 19.89 219 GLU B CA 1
ATOM 1670 C C . GLU B 1 61 ? 23.552 -18.235 0.867 1.00 21.74 219 GLU B C 1
ATOM 1671 O O . GLU B 1 61 ? 23.960 -18.472 -0.280 1.00 25.77 219 GLU B O 1
ATOM 1677 N N . LYS B 1 62 ? 22.410 -17.581 1.111 1.00 19.21 220 LYS B N 1
ATOM 1678 C CA . LYS B 1 62 ? 21.503 -17.151 0.038 1.00 19.82 220 LYS B CA 1
ATOM 1679 C C . LYS B 1 62 ? 21.632 -15.667 -0.279 1.00 22.35 220 LYS B C 1
ATOM 1680 O O . LYS B 1 62 ? 21.242 -14.826 0.518 1.00 25.62 220 LYS B O 1
ATOM 1686 N N . LEU B 1 63 ? 22.145 -15.361 -1.465 1.00 20.16 221 LEU B N 1
ATOM 1687 C CA . LEU B 1 63 ? 22.369 -13.986 -1.900 1.00 21.88 221 LEU B CA 1
ATOM 1688 C C . LEU B 1 63 ? 21.218 -13.472 -2.777 1.00 18.30 221 LEU B C 1
ATOM 1689 O O . LEU B 1 63 ? 20.942 -12.275 -2.811 1.00 13.58 221 LEU B O 1
ATOM 1694 N N . LEU B 1 64 ? 20.560 -14.385 -3.496 1.00 19.50 222 LEU B N 1
ATOM 1695 C CA . LEU B 1 64 ? 19.451 -14.042 -4.385 1.00 16.87 222 LEU B CA 1
ATOM 1696 C C . LEU B 1 64 ? 18.350 -13.143 -3.790 1.00 14.15 222 LEU B C 1
ATOM 1697 O O . LEU B 1 64 ? 17.867 -12.242 -4.483 1.00 18.70 222 LEU B O 1
ATOM 1702 N N . PRO B 1 65 ? 17.954 -13.368 -2.515 1.00 13.49 223 PRO B N 1
ATOM 1703 C CA . PRO B 1 65 ? 16.883 -12.494 -2.015 1.00 17.39 223 PRO B CA 1
ATOM 1704 C C . PRO B 1 65 ? 17.343 -11.059 -1.810 1.00 23.05 223 PRO B C 1
ATOM 1705 O O . PRO B 1 65 ? 16.521 -10.219 -1.434 1.00 24.40 223 PRO B O 1
ATOM 1709 N N . TRP B 1 66 ? 18.622 -10.771 -2.051 1.00 15.47 224 TRP B N 1
ATOM 1710 C CA . TRP B 1 66 ? 19.155 -9.447 -1.726 1.00 12.98 224 TRP B CA 1
ATOM 1711 C C . TRP B 1 66 ? 19.592 -8.663 -2.939 1.00 14.37 224 TRP B C 1
ATOM 1712 O O . TRP B 1 66 ? 19.909 -7.483 -2.835 1.00 16.16 224 TRP B O 1
ATOM 1723 N N . LEU B 1 67 ? 19.622 -9.317 -4.093 1.00 18.44 225 LEU B N 1
ATOM 1724 C CA . LEU B 1 67 ? 20.262 -8.723 -5.262 1.00 16.84 225 LEU B CA 1
ATOM 1725 C C . LEU B 1 67 ? 19.472 -7.540 -5.818 1.00 22.34 225 LEU B C 1
ATOM 1726 O O . LEU B 1 67 ? 20.042 -6.478 -6.082 1.00 18.05 225 LEU B O 1
ATOM 1731 N N . ASP B 1 68 ? 18.163 -7.696 -5.987 1.00 21.16 226 ASP B N 1
ATOM 1732 C CA . ASP B 1 68 ? 17.374 -6.561 -6.466 1.00 21.60 226 ASP B CA 1
ATOM 1733 C C . ASP B 1 68 ? 17.392 -5.374 -5.501 1.00 21.13 226 ASP B C 1
ATOM 1734 O O . ASP B 1 68 ? 17.558 -4.232 -5.935 1.00 21.75 226 ASP B O 1
ATOM 1739 N N . LYS B 1 69 ? 17.254 -5.634 -4.200 1.00 16.26 227 LYS B N 1
ATOM 1740 C CA . LYS B 1 69 ? 17.365 -4.549 -3.209 1.00 21.60 227 LYS B CA 1
ATOM 1741 C C . LYS B 1 69 ? 18.725 -3.868 -3.259 1.00 19.40 227 LYS B C 1
ATOM 1742 O O . LYS B 1 69 ? 18.820 -2.649 -3.123 1.00 20.01 227 LYS B O 1
ATOM 1748 N N . SER B 1 70 ? 19.791 -4.656 -3.398 1.00 15.17 228 SER B N 1
ATOM 1749 C CA . SER B 1 70 ? 21.135 -4.074 -3.489 1.00 14.99 228 SER B CA 1
ATOM 1750 C C . SER B 1 70 ? 21.260 -3.198 -4.726 1.00 14.53 228 SER B C 1
ATOM 1751 O O . SER B 1 70 ? 21.842 -2.112 -4.685 1.00 16.48 228 SER B O 1
ATOM 1754 N N . ILE B 1 71 ? 20.747 -3.688 -5.848 1.00 17.23 229 ILE B N 1
ATOM 1755 C CA . ILE B 1 71 ? 20.841 -2.930 -7.090 1.00 16.69 229 ILE B CA 1
ATOM 1756 C C . ILE B 1 71 ? 19.983 -1.668 -7.034 1.00 16.83 229 ILE B C 1
ATOM 1757 O O . ILE B 1 71 ? 20.407 -0.605 -7.507 1.00 20.12 229 ILE B O 1
ATOM 1762 N N . GLU B 1 72 ? 18.795 -1.770 -6.438 1.00 20.94 230 GLU B N 1
ATOM 1763 C CA . GLU B 1 72 ? 17.966 -0.573 -6.224 1.00 22.85 230 GLU B CA 1
ATOM 1764 C C . GLU B 1 72 ? 18.698 0.451 -5.347 1.00 27.09 230 GLU B C 1
ATOM 1765 O O . GLU B 1 72 ? 18.676 1.649 -5.633 1.00 21.34 230 GLU B O 1
ATOM 1771 N N . PHE B 1 73 ? 19.376 -0.022 -4.302 1.00 18.77 231 PHE B N 1
ATOM 1772 C CA . PHE B 1 73 ? 20.112 0.882 -3.410 1.00 22.39 231 PHE B CA 1
ATOM 1773 C C . PHE B 1 73 ? 21.224 1.617 -4.152 1.00 20.18 231 PHE B C 1
ATOM 1774 O O . PHE B 1 73 ? 21.379 2.839 -4.028 1.00 24.89 231 PHE B O 1
ATOM 1782 N N . ILE B 1 74 ? 22.009 0.873 -4.921 1.00 19.34 232 ILE B N 1
ATOM 1783 C CA . ILE B 1 74 ? 23.101 1.480 -5.673 1.00 22.07 232 ILE B CA 1
ATOM 1784 C C . ILE B 1 74 ? 22.579 2.505 -6.677 1.00 29.78 232 ILE B C 1
ATOM 1785 O O . ILE B 1 74 ? 23.169 3.580 -6.853 1.00 23.12 232 ILE B O 1
ATOM 1790 N N . ASP B 1 75 ? 21.467 2.178 -7.332 1.00 25.65 233 ASP B N 1
ATOM 1791 C CA . ASP B 1 75 ? 20.860 3.108 -8.284 1.00 23.88 233 ASP B CA 1
ATOM 1792 C C . ASP B 1 75 ? 20.320 4.357 -7.593 1.00 29.89 233 ASP B C 1
ATOM 1793 O O . ASP B 1 75 ? 20.377 5.454 -8.152 1.00 29.25 233 ASP B O 1
ATOM 1798 N N . LYS B 1 76 ? 19.794 4.191 -6.382 1.00 28.00 234 LYS B N 1
ATOM 1799 C CA . LYS B 1 76 ? 19.324 5.334 -5.601 1.00 27.15 234 LYS B CA 1
ATOM 1800 C C . LY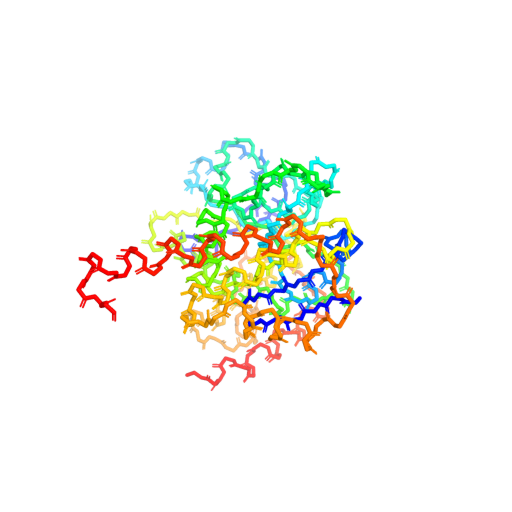S B 1 76 ? 20.476 6.314 -5.354 1.00 25.78 234 LYS B C 1
ATOM 1801 O O . LYS B 1 76 ? 20.294 7.532 -5.418 1.00 26.30 234 LYS B O 1
ATOM 1807 N N . ALA B 1 77 ? 21.667 5.791 -5.082 1.00 22.77 235 ALA B N 1
ATOM 1808 C CA . ALA B 1 77 ? 22.824 6.667 -4.942 1.00 30.10 235 ALA B CA 1
ATOM 1809 C C . ALA B 1 77 ? 23.113 7.355 -6.279 1.00 31.43 235 ALA B C 1
ATOM 1810 O O . ALA B 1 77 ? 23.350 8.563 -6.327 1.00 37.89 235 ALA B O 1
ATOM 1812 N N . LYS B 1 78 ? 23.088 6.575 -7.358 1.00 29.33 236 LYS B N 1
ATOM 1813 C CA . LYS B 1 78 ? 23.365 7.079 -8.708 1.00 35.00 236 LYS B CA 1
ATOM 1814 C C . LYS B 1 78 ? 22.387 8.175 -9.102 1.00 38.00 236 LYS B C 1
ATOM 1815 O O . LYS B 1 78 ? 22.777 9.215 -9.638 1.00 38.78 236 LYS B O 1
ATOM 1821 N N . LEU B 1 79 ? 21.112 7.923 -8.825 1.00 41.10 237 LEU B N 1
ATOM 1822 C CA . LEU B 1 79 ? 20.031 8.831 -9.191 1.00 43.75 237 LEU B CA 1
ATOM 1823 C C . LEU B 1 79 ? 20.132 10.161 -8.466 1.00 42.92 237 LEU B C 1
ATOM 1824 O O . LEU B 1 79 ? 19.804 11.199 -9.033 1.00 40.10 237 LEU B O 1
ATOM 1829 N N . SER B 1 80 ? 20.577 10.133 -7.213 1.00 42.48 238 SER B N 1
ATOM 1830 C CA . SER B 1 80 ? 20.743 11.370 -6.454 1.00 44.57 238 SER B CA 1
ATOM 1831 C C . SER B 1 80 ? 22.160 11.921 -6.593 1.00 43.50 238 SER B C 1
ATOM 1832 O O . SER B 1 80 ? 22.616 12.706 -5.760 1.00 44.51 238 SER B O 1
ATOM 1835 N N . SER B 1 81 ? 22.840 11.499 -7.656 1.00 41.69 239 SER B N 1
ATOM 1836 C CA . SER B 1 81 ? 24.179 11.981 -7.992 1.00 42.79 239 SER B CA 1
ATOM 1837 C C . SER B 1 81 ? 25.190 11.859 -6.851 1.00 45.48 239 SER B C 1
ATOM 1838 O O . SER B 1 81 ? 25.957 12.783 -6.577 1.00 47.49 239 SER B O 1
ATOM 1841 N N . CYS B 1 82 ? 25.186 10.706 -6.193 1.00 33.66 240 CYS B N 1
ATOM 1842 C CA . CYS B 1 82 ? 26.094 10.448 -5.084 1.00 30.76 240 CYS B CA 1
ATOM 1843 C C . CYS B 1 82 ? 26.911 9.202 -5.388 1.00 26.70 240 CYS B C 1
ATOM 1844 O O . CYS B 1 82 ? 26.591 8.458 -6.315 1.00 27.62 240 CYS B O 1
ATOM 1847 N N . GLN B 1 83 ? 27.971 8.981 -4.615 1.00 24.68 241 GLN B N 1
ATOM 1848 C CA . GLN B 1 83 ? 28.830 7.816 -4.818 1.00 25.05 241 GLN B CA 1
ATOM 1849 C C . GLN B 1 83 ? 28.597 6.794 -3.713 1.00 24.75 241 GLN B C 1
ATOM 1850 O O . GLN B 1 83 ? 28.426 7.164 -2.544 1.00 26.48 241 GLN B O 1
ATOM 1856 N N . VAL B 1 84 ? 28.603 5.514 -4.092 1.00 22.49 242 VAL B N 1
ATOM 1857 C CA . VAL B 1 84 ? 28.345 4.416 -3.169 1.00 24.76 242 VAL B CA 1
ATOM 1858 C C . VAL B 1 84 ? 29.529 3.440 -3.178 1.00 22.38 242 VAL B C 1
ATOM 1859 O O . VAL B 1 84 ? 30.141 3.220 -4.226 1.00 18.74 242 VAL B O 1
ATOM 1863 N N . ILE B 1 85 ? 29.883 2.905 -2.006 1.00 15.76 243 ILE B N 1
ATOM 1864 C CA . ILE B 1 85 ? 30.868 1.832 -1.922 1.00 16.70 243 ILE B CA 1
ATOM 1865 C C . ILE B 1 85 ? 30.169 0.558 -1.484 1.00 17.00 243 ILE B C 1
ATOM 1866 O O . ILE B 1 85 ? 29.410 0.569 -0.511 1.00 18.58 243 ILE B O 1
ATOM 1871 N N . VAL B 1 86 ? 30.414 -0.530 -2.214 1.00 18.21 244 VAL B N 1
ATOM 1872 C CA . VAL B 1 86 ? 29.960 -1.849 -1.796 1.00 14.89 244 VAL B CA 1
ATOM 1873 C C . VAL B 1 86 ? 31.192 -2.518 -1.190 1.00 13.64 244 VAL B C 1
ATOM 1874 O O . VAL B 1 86 ? 32.248 -2.583 -1.825 1.00 19.50 244 VAL B O 1
ATOM 1878 N N . HIS B 1 87 ? 31.074 -2.976 0.052 1.00 17.71 245 HIS B N 1
ATOM 1879 C CA . HIS B 1 87 ? 32.215 -3.592 0.703 1.00 18.17 245 HIS B CA 1
ATOM 1880 C C . HIS B 1 87 ? 31.745 -4.755 1.551 1.00 15.25 245 HIS B C 1
ATOM 1881 O O . HIS B 1 87 ? 30.568 -4.857 1.894 1.00 18.62 245 HIS B O 1
ATOM 1888 N N . SER B 1 88 ? 32.675 -5.636 1.892 1.00 13.41 246 SER B N 1
ATOM 1889 C CA . SER B 1 88 ? 32.402 -6.631 2.915 1.00 18.17 246 SER B CA 1
ATOM 1890 C C . SER B 1 88 ? 33.577 -6.599 3.884 1.00 31.04 246 SER B C 1
ATOM 1891 O O . SER B 1 88 ? 33.955 -5.529 4.365 1.00 30.26 246 SER B O 1
ATOM 1894 N N . LEU B 1 89 ? 34.161 -7.751 4.182 1.00 20.68 247 LEU B N 1
ATOM 1895 C CA . LEU B 1 89 ? 35.349 -7.753 5.028 1.00 24.13 247 LEU B CA 1
ATOM 1896 C C . LEU B 1 89 ? 36.594 -7.466 4.182 1.00 25.94 247 LEU B C 1
ATOM 1897 O O . LEU B 1 89 ? 37.220 -6.413 4.331 1.00 24.50 247 LEU B O 1
ATOM 1902 N N . ALA B 1 90 ? 36.942 -8.386 3.285 1.00 31.04 248 ALA B N 1
ATOM 1903 C CA . ALA B 1 90 ? 38.109 -8.208 2.418 1.00 27.89 248 ALA B CA 1
ATOM 1904 C C . ALA B 1 90 ? 37.734 -7.634 1.056 1.00 31.00 248 ALA B C 1
ATOM 1905 O O . ALA B 1 90 ? 38.597 -7.178 0.306 1.00 32.56 248 ALA B O 1
ATOM 1907 N N . GLY B 1 91 ? 36.446 -7.672 0.730 1.00 29.52 249 GLY B N 1
ATOM 1908 C CA . GLY B 1 91 ? 35.992 -7.174 -0.553 1.00 25.26 249 GLY B CA 1
ATOM 1909 C C . GLY B 1 91 ? 36.398 -8.050 -1.724 1.00 24.86 249 GLY B C 1
ATOM 1910 O O . GLY B 1 91 ? 36.720 -7.545 -2.805 1.00 30.15 249 GLY B O 1
ATOM 1911 N N . ILE B 1 92 ? 36.386 -9.365 -1.524 1.00 26.43 250 ILE B N 1
ATOM 1912 C CA . ILE B 1 92 ? 36.731 -10.275 -2.614 1.00 27.55 250 ILE B CA 1
ATOM 1913 C C . ILE B 1 92 ? 35.640 -11.281 -2.976 1.00 24.02 250 ILE B C 1
ATOM 1914 O O . ILE B 1 92 ? 35.719 -11.926 -4.027 1.00 20.20 250 ILE B O 1
ATOM 1919 N N . SER B 1 93 ? 34.627 -11.422 -2.121 1.00 24.27 251 SER B N 1
ATOM 1920 C CA . SER B 1 93 ? 33.586 -12.430 -2.365 1.00 22.77 251 SER B CA 1
ATOM 1921 C C . SER B 1 93 ? 32.141 -11.912 -2.296 1.00 19.63 251 SER B C 1
ATOM 1922 O O . SER B 1 93 ? 31.444 -11.868 -3.317 1.00 17.25 251 SER B O 1
ATOM 1925 N N . ARG B 1 94 ? 31.684 -11.541 -1.099 1.00 17.47 252 ARG B N 1
ATOM 1926 C CA . ARG B 1 94 ? 30.290 -11.103 -0.932 1.00 18.31 252 ARG B CA 1
ATOM 1927 C C . ARG B 1 94 ? 30.021 -9.819 -1.702 1.00 17.61 252 ARG B C 1
ATOM 1928 O O . ARG B 1 94 ? 29.098 -9.755 -2.519 1.00 17.95 252 ARG B O 1
ATOM 1936 N N . SER B 1 95 ? 30.840 -8.801 -1.446 1.00 16.50 253 SER B N 1
ATOM 1937 C CA . SER B 1 95 ? 30.682 -7.502 -2.084 1.00 19.88 253 SER B CA 1
ATOM 1938 C C . SER B 1 95 ? 30.981 -7.598 -3.567 1.00 18.13 253 SER B C 1
ATOM 1939 O O . SER B 1 95 ? 30.313 -6.958 -4.373 1.00 14.48 253 SER B O 1
ATOM 1942 N N . ALA B 1 96 ? 31.989 -8.393 -3.925 1.00 16.04 254 ALA B N 1
ATOM 1943 C CA . ALA B 1 96 ? 32.340 -8.603 -5.333 1.00 20.60 254 ALA B CA 1
ATOM 1944 C C . ALA B 1 96 ? 31.169 -9.193 -6.113 1.00 12.95 254 ALA B C 1
ATOM 1945 O O . ALA B 1 96 ? 30.889 -8.783 -7.233 1.00 14.44 254 ALA B O 1
ATOM 1947 N N . THR B 1 97 ? 30.473 -10.149 -5.513 1.00 15.77 255 THR B N 1
ATOM 1948 C CA . THR B 1 97 ? 29.334 -10.755 -6.201 1.00 14.81 255 THR B CA 1
ATOM 1949 C C . THR B 1 97 ? 28.218 -9.738 -6.442 1.00 17.89 255 THR B C 1
ATOM 1950 O O . THR B 1 97 ? 27.603 -9.729 -7.514 1.00 14.58 255 THR B O 1
ATOM 1954 N N . ILE B 1 98 ? 27.962 -8.884 -5.452 1.00 12.82 256 ILE B N 1
ATOM 1955 C CA . ILE B 1 98 ? 26.942 -7.846 -5.611 1.00 17.61 256 ILE B CA 1
ATOM 1956 C C . ILE B 1 98 ? 27.321 -6.903 -6.746 1.00 14.27 256 ILE B C 1
ATOM 1957 O O . ILE B 1 98 ? 26.479 -6.558 -7.596 1.00 16.11 256 ILE B O 1
ATOM 1962 N N . ALA B 1 99 ? 28.591 -6.503 -6.798 1.00 16.27 257 ALA B N 1
ATOM 1963 C CA . ALA B 1 99 ? 29.057 -5.643 -7.893 1.00 15.93 257 ALA B CA 1
ATOM 1964 C C . ALA B 1 99 ? 28.885 -6.311 -9.252 1.00 20.01 257 ALA B C 1
ATOM 1965 O O . ALA B 1 99 ? 28.437 -5.684 -10.209 1.00 19.75 257 ALA B O 1
ATOM 1967 N N . ILE B 1 100 ? 29.252 -7.583 -9.355 1.00 16.58 258 ILE B N 1
ATOM 1968 C CA . ILE B 1 100 ? 29.095 -8.274 -10.630 1.00 13.26 258 ILE B CA 1
ATOM 1969 C C . ILE B 1 100 ? 27.619 -8.301 -11.059 1.00 16.29 258 ILE B C 1
ATOM 1970 O O . ILE B 1 100 ? 27.303 -8.051 -12.222 1.00 16.96 258 ILE B O 1
ATOM 1975 N N . ALA B 1 101 ? 26.726 -8.597 -10.112 1.00 18.26 259 ALA B N 1
ATOM 1976 C CA . ALA B 1 101 ? 25.290 -8.645 -10.387 1.00 15.30 259 ALA B CA 1
ATOM 1977 C C . ALA B 1 101 ? 24.783 -7.271 -10.841 1.00 21.98 259 ALA B C 1
ATOM 1978 O O . ALA B 1 101 ? 23.958 -7.170 -11.750 1.00 18.79 259 ALA B O 1
ATOM 1980 N N . TYR B 1 102 ? 25.284 -6.214 -10.211 1.00 16.82 260 TYR B N 1
ATOM 1981 C CA . TYR B 1 102 ? 24.911 -4.859 -10.616 1.00 17.49 260 TYR B CA 1
ATOM 1982 C C . TYR B 1 102 ? 25.301 -4.574 -12.070 1.00 19.03 260 TYR B C 1
ATOM 1983 O O . TYR B 1 102 ? 24.503 -4.022 -12.844 1.00 18.09 260 TYR B O 1
ATOM 1992 N N . ILE B 1 103 ? 26.526 -4.943 -12.443 1.00 16.52 261 ILE B N 1
ATOM 1993 C CA . ILE B 1 103 ? 26.982 -4.812 -13.827 1.00 13.96 261 ILE B CA 1
ATOM 1994 C C . ILE B 1 103 ? 26.100 -5.604 -14.809 1.00 21.21 261 ILE B C 1
ATOM 1995 O O . ILE B 1 103 ? 25.744 -5.105 -15.890 1.00 21.24 261 ILE B O 1
ATOM 2000 N N . MET B 1 104 ? 25.755 -6.838 -14.442 1.00 17.67 262 MET B N 1
ATOM 2001 C CA . MET B 1 104 ? 24.888 -7.660 -15.282 1.00 16.74 262 MET B CA 1
ATOM 2002 C C . MET B 1 104 ? 23.582 -6.939 -15.557 1.00 16.61 262 MET B C 1
ATOM 2003 O O . MET B 1 104 ? 23.163 -6.824 -16.698 1.00 20.26 262 MET B O 1
ATOM 2008 N N . LYS B 1 105 ? 22.943 -6.456 -14.497 1.00 19.62 263 LYS B N 1
ATOM 2009 C CA . LYS B 1 105 ? 21.627 -5.833 -14.619 1.00 19.81 263 LYS B CA 1
ATOM 2010 C C . LYS B 1 105 ? 21.661 -4.512 -15.364 1.00 26.65 263 LYS B C 1
ATOM 2011 O O . LYS B 1 105 ? 20.834 -4.273 -16.243 1.00 30.00 263 LYS B O 1
ATOM 2017 N N . THR B 1 106 ? 22.616 -3.652 -15.031 1.00 24.03 264 THR B N 1
ATOM 2018 C CA . THR B 1 106 ? 22.571 -2.283 -15.557 1.00 29.16 264 THR B CA 1
ATOM 2019 C C . THR B 1 106 ? 23.267 -2.119 -16.901 1.00 26.86 264 THR B C 1
ATOM 2020 O O . THR B 1 106 ? 22.941 -1.210 -17.652 1.00 31.35 264 THR B O 1
ATOM 2024 N N . MET B 1 107 ? 24.217 -2.998 -17.207 1.00 23.15 265 MET B N 1
ATOM 2025 C CA . MET B 1 107 ? 24.929 -2.911 -18.480 1.00 17.18 265 MET B CA 1
ATOM 2026 C C . MET B 1 107 ? 24.517 -4.034 -19.437 1.00 22.30 265 MET B C 1
ATOM 2027 O O . MET B 1 107 ? 24.966 -4.070 -20.587 1.00 26.95 265 MET B O 1
ATOM 2032 N N . GLY B 1 108 ? 23.658 -4.936 -18.958 1.00 21.72 266 GLY B N 1
ATOM 2033 C CA . GLY B 1 108 ? 23.113 -6.001 -19.789 1.00 23.39 266 GLY B CA 1
ATOM 2034 C C . GLY B 1 108 ? 24.171 -7.013 -20.177 1.00 23.68 266 GLY B C 1
ATOM 2035 O O . GLY B 1 108 ? 24.097 -7.625 -21.244 1.00 30.52 266 GLY B O 1
ATOM 2036 N N . MET B 1 109 ? 25.168 -7.195 -19.314 1.00 20.70 267 MET B N 1
ATOM 2037 C CA . MET B 1 109 ? 26.255 -8.120 -19.626 1.00 23.18 267 MET B CA 1
ATOM 2038 C C . MET B 1 109 ? 25.900 -9.521 -19.162 1.00 23.62 267 MET B C 1
ATOM 2039 O O . MET B 1 109 ? 25.172 -9.676 -18.178 1.00 20.39 267 MET B O 1
ATOM 2044 N N . SER B 1 110 ? 26.432 -10.535 -19.843 1.00 23.96 268 SER B N 1
ATOM 2045 C CA . SER B 1 110 ? 26.298 -11.919 -19.367 1.00 22.93 268 SER B CA 1
ATOM 2046 C C . SER B 1 110 ? 27.049 -12.050 -18.060 1.00 19.09 268 SER B C 1
ATOM 2047 O O . SER B 1 110 ? 27.879 -11.202 -17.737 1.00 15.37 268 SER B O 1
ATOM 2050 N N . SER B 1 111 ? 26.766 -13.107 -17.298 1.00 18.87 269 SER B N 1
ATOM 2051 C CA . SER B 1 111 ? 27.512 -13.357 -16.067 1.00 16.28 269 SER B CA 1
ATOM 2052 C C . SER B 1 111 ? 29.009 -13.487 -16.342 1.00 16.62 269 SER B C 1
ATOM 2053 O O . SER B 1 111 ? 29.823 -13.020 -15.542 1.00 20.25 269 SER B O 1
ATOM 2056 N N . ASP B 1 112 ? 29.376 -14.118 -17.460 1.00 15.55 270 ASP B N 1
ATOM 2057 C CA . ASP B 1 112 ? 30.793 -14.269 -17.810 1.00 17.47 270 ASP B CA 1
ATOM 2058 C C . ASP B 1 112 ? 31.466 -12.904 -17.987 1.00 17.43 270 ASP B C 1
ATOM 2059 O O . ASP B 1 112 ? 32.552 -12.644 -17.442 1.00 20.26 270 ASP B O 1
ATOM 2064 N N . ASP B 1 113 ? 30.833 -12.051 -18.786 1.00 19.04 271 ASP B N 1
ATOM 2065 C CA . ASP B 1 113 ? 31.410 -10.747 -19.124 1.00 19.55 271 ASP B CA 1
ATOM 2066 C C . ASP B 1 113 ? 31.443 -9.819 -17.914 1.00 20.21 271 ASP B C 1
ATOM 2067 O O . ASP B 1 113 ? 32.407 -9.070 -17.714 1.00 21.01 271 ASP B O 1
ATOM 2072 N N . ALA B 1 114 ? 30.385 -9.860 -17.108 1.00 13.64 272 ALA B N 1
ATOM 2073 C CA . ALA B 1 114 ? 30.318 -9.012 -15.914 1.00 15.85 272 ALA B CA 1
ATOM 2074 C C . ALA B 1 114 ? 31.348 -9.457 -14.878 1.00 17.98 272 ALA B C 1
ATOM 2075 O O . ALA B 1 114 ? 31.979 -8.630 -14.217 1.00 17.41 272 ALA B O 1
ATOM 2077 N N . TYR B 1 115 ? 31.511 -10.770 -14.734 1.00 16.78 273 TYR B N 1
ATOM 2078 C CA . TYR B 1 115 ? 32.534 -11.317 -13.846 1.00 17.28 273 TYR B CA 1
ATOM 2079 C C . TYR B 1 115 ? 33.890 -10.809 -14.324 1.00 16.57 273 TYR B C 1
ATOM 2080 O O . TYR B 1 115 ? 34.692 -10.309 -13.533 1.00 16.22 273 TYR B O 1
ATOM 2089 N N . ARG B 1 116 ? 34.140 -10.908 -15.626 1.00 17.83 274 ARG B N 1
ATOM 2090 C CA . ARG B 1 116 ? 35.432 -10.474 -16.152 1.00 17.69 274 ARG B CA 1
ATOM 2091 C C . ARG B 1 116 ? 35.636 -8.960 -16.027 1.00 16.67 274 ARG B C 1
ATOM 2092 O O . ARG B 1 116 ? 36.746 -8.511 -15.744 1.00 21.57 274 ARG B O 1
ATOM 2100 N N . PHE B 1 117 ? 34.573 -8.182 -16.206 1.00 22.25 275 PHE B N 1
ATOM 2101 C CA . PHE B 1 117 ? 34.661 -6.729 -16.039 1.00 24.58 275 PHE B CA 1
ATOM 2102 C C . PHE B 1 117 ? 35.145 -6.344 -14.635 1.00 21.11 275 PHE B C 1
ATOM 2103 O O . PHE B 1 117 ? 36.041 -5.494 -14.479 1.00 20.48 275 PHE B O 1
ATOM 2111 N N . VAL B 1 118 ? 34.565 -6.964 -13.608 1.00 18.67 276 VAL B N 1
ATOM 2112 C CA . VAL B 1 118 ? 34.966 -6.643 -12.238 1.00 16.59 276 VAL B CA 1
ATOM 2113 C C . VAL B 1 118 ? 36.359 -7.211 -11.941 1.00 21.29 276 VAL B C 1
ATOM 2114 O O . VAL B 1 118 ? 37.218 -6.518 -11.376 1.00 22.70 276 VAL B O 1
ATOM 2118 N N . LYS B 1 119 ? 36.601 -8.454 -12.352 1.00 18.30 277 LYS B N 1
ATOM 2119 C CA . LYS B 1 119 ? 37.908 -9.080 -12.121 1.00 20.68 277 LYS B CA 1
ATOM 2120 C C . LYS B 1 119 ? 39.041 -8.315 -12.819 1.00 25.38 277 LYS B C 1
ATOM 2121 O O . LYS B 1 119 ? 40.141 -8.181 -12.269 1.00 25.72 277 LYS B O 1
ATOM 2127 N N . ASP B 1 120 ? 38.771 -7.785 -14.006 1.00 24.31 278 ASP B N 1
ATOM 2128 C CA . ASP B 1 120 ? 39.769 -6.973 -14.720 1.00 23.59 278 ASP B CA 1
ATOM 2129 C C . ASP B 1 120 ? 40.218 -5.743 -13.923 1.00 28.82 278 ASP B C 1
ATOM 2130 O O . ASP B 1 120 ? 41.357 -5.288 -14.047 1.00 33.44 278 ASP B O 1
ATOM 2135 N N . ARG B 1 121 ? 39.320 -5.192 -13.116 1.00 29.29 279 ARG B N 1
ATOM 2136 C CA . ARG B 1 121 ? 39.633 -3.986 -12.351 1.00 30.45 279 ARG B CA 1
ATOM 2137 C C . ARG B 1 121 ? 40.090 -4.271 -10.932 1.00 32.41 279 ARG B C 1
ATOM 2138 O O . ARG B 1 121 ? 40.859 -3.498 -10.365 1.00 25.97 279 ARG B O 1
ATOM 2146 N N . ARG B 1 122 ? 39.605 -5.371 -10.360 1.00 27.30 280 ARG B N 1
ATOM 2147 C CA . ARG B 1 122 ? 39.985 -5.756 -9.004 1.00 25.20 280 ARG B CA 1
ATOM 2148 C C . ARG B 1 122 ? 40.388 -7.214 -9.047 1.00 30.73 280 ARG B C 1
ATOM 2149 O O . ARG B 1 122 ? 39.599 -8.096 -8.691 1.00 29.30 280 ARG B O 1
ATOM 2157 N N . PRO B 1 123 ? 41.622 -7.477 -9.512 1.00 33.28 281 PRO B N 1
ATOM 2158 C CA . PRO B 1 123 ? 42.070 -8.846 -9.786 1.00 32.37 281 PRO B CA 1
ATOM 2159 C C . PRO B 1 123 ? 42.054 -9.738 -8.553 1.00 29.86 281 PRO B C 1
ATOM 2160 O O . PRO B 1 123 ? 42.069 -10.959 -8.694 1.00 28.24 281 PRO B O 1
ATOM 2164 N N . SER B 1 124 ? 42.015 -9.141 -7.364 1.00 22.79 282 SER B N 1
ATOM 2165 C CA . SER B 1 124 ? 42.034 -9.915 -6.131 1.00 27.10 282 SER B CA 1
ATOM 2166 C C . SER B 1 124 ? 40.689 -10.567 -5.795 1.00 24.15 282 SER B C 1
ATOM 2167 O O . SER B 1 124 ? 40.619 -11.376 -4.864 1.00 28.10 282 SER B O 1
ATOM 2170 N N . ILE B 1 125 ? 39.624 -10.226 -6.523 1.00 21.80 283 ILE B N 1
ATOM 2171 C CA . ILE B 1 125 ? 38.326 -10.846 -6.208 1.00 23.99 283 ILE B CA 1
ATOM 2172 C C . ILE B 1 125 ? 38.385 -12.343 -6.476 1.00 24.73 283 ILE B C 1
ATOM 2173 O O . ILE B 1 125 ? 39.100 -12.800 -7.371 1.00 29.52 283 ILE B O 1
ATOM 2178 N N . SER B 1 126 ? 37.641 -13.100 -5.678 1.00 24.54 284 SER B N 1
ATOM 2179 C CA . SER B 1 126 ? 37.580 -14.546 -5.806 1.00 24.28 284 SER B CA 1
ATOM 2180 C C . SER B 1 126 ? 36.290 -15.008 -5.137 1.00 21.55 284 SER B C 1
ATOM 2181 O O . SER B 1 126 ? 36.322 -15.542 -4.022 1.00 20.47 284 SER B O 1
ATOM 2184 N N . PRO B 1 127 ? 35.139 -14.770 -5.792 1.00 18.82 285 PRO B N 1
ATOM 2185 C CA . PRO B 1 127 ? 33.882 -15.085 -5.105 1.00 19.58 285 PRO B CA 1
ATOM 2186 C C . PRO B 1 127 ? 33.735 -16.589 -4.974 1.00 23.84 285 PRO B C 1
ATOM 2187 O O . PRO B 1 127 ? 34.192 -17.326 -5.860 1.00 21.66 285 PRO B O 1
ATOM 2191 N N . ASN B 1 128 ? 33.136 -17.052 -3.885 1.00 18.53 286 ASN B N 1
ATOM 2192 C CA . ASN B 1 128 ? 33.012 -18.494 -3.714 1.00 23.23 286 ASN B CA 1
ATOM 2193 C C . ASN B 1 128 ? 32.065 -19.052 -4.769 1.00 18.53 286 ASN B C 1
ATOM 2194 O O . ASN B 1 128 ? 31.254 -18.301 -5.332 1.00 14.95 286 ASN B O 1
ATOM 2199 N N . PHE B 1 129 ? 32.185 -20.345 -5.067 1.00 18.43 287 PHE B N 1
ATOM 2200 C CA . PHE B 1 129 ? 31.420 -20.941 -6.169 1.00 21.68 287 PHE B CA 1
ATOM 2201 C C . PHE B 1 129 ? 29.906 -20.858 -5.946 1.00 17.80 287 PHE B C 1
ATOM 2202 O O . PHE B 1 129 ? 29.140 -20.710 -6.903 1.00 17.55 287 PHE B O 1
ATOM 2210 N N . ASN B 1 130 ? 29.475 -20.958 -4.690 1.00 15.01 288 ASN B N 1
ATOM 2211 C CA . ASN B 1 130 ? 28.059 -20.811 -4.361 1.00 15.68 288 ASN B CA 1
ATOM 2212 C C . ASN B 1 130 ? 27.526 -19.459 -4.847 1.00 16.15 288 ASN B C 1
ATOM 2213 O O . ASN B 1 130 ? 26.494 -19.394 -5.519 1.00 15.72 288 ASN B O 1
ATOM 2218 N N . PHE B 1 131 ? 28.255 -18.382 -4.560 1.00 14.25 289 PHE B N 1
ATOM 2219 C CA . PHE B 1 131 ? 27.842 -17.055 -5.016 1.00 15.50 289 PHE B CA 1
ATOM 2220 C C . PHE B 1 131 ? 27.915 -16.887 -6.540 1.00 16.68 289 PHE B C 1
ATOM 2221 O O . PHE B 1 131 ? 27.028 -16.274 -7.137 1.00 14.36 289 PHE B O 1
ATOM 2229 N N . LEU B 1 132 ? 28.976 -17.391 -7.170 1.00 13.20 290 LEU B N 1
ATOM 2230 C CA . LEU B 1 132 ? 29.060 -17.351 -8.635 1.00 16.25 290 LEU B CA 1
ATOM 2231 C C . LEU B 1 132 ? 27.887 -18.082 -9.293 1.00 15.91 290 LEU B C 1
ATOM 2232 O O . LEU B 1 132 ? 27.364 -17.633 -10.321 1.00 16.54 290 LEU B O 1
ATOM 2237 N N . GLY B 1 133 ? 27.479 -19.204 -8.710 1.00 17.82 291 GLY B N 1
ATOM 2238 C CA . GLY B 1 133 ? 26.359 -19.973 -9.240 1.00 19.24 291 GLY B CA 1
ATOM 2239 C C . GLY B 1 133 ? 25.052 -19.197 -9.145 1.00 16.95 291 GLY B C 1
ATOM 2240 O O . GLY B 1 133 ? 24.195 -19.269 -10.037 1.00 13.92 291 GLY B O 1
ATOM 2241 N N . GLN B 1 134 ? 24.876 -18.460 -8.051 1.00 12.99 292 GLN B N 1
ATOM 2242 C CA . GLN B 1 134 ? 23.656 -17.664 -7.900 1.00 16.92 292 GLN B CA 1
ATOM 2243 C C . GLN B 1 134 ? 23.583 -16.556 -8.953 1.00 15.31 292 GLN B C 1
ATOM 2244 O O . GLN B 1 134 ? 22.494 -16.139 -9.343 1.00 16.75 292 GLN B O 1
ATOM 2250 N N . LEU B 1 135 ? 24.741 -16.085 -9.415 1.00 19.44 293 LEU B N 1
ATOM 2251 C CA . LEU B 1 135 ? 24.770 -15.128 -10.521 1.00 20.29 293 LEU B CA 1
ATOM 2252 C C . LEU B 1 135 ? 24.171 -15.740 -11.773 1.00 18.03 293 LEU B C 1
ATOM 2253 O O . LEU B 1 135 ? 23.417 -15.071 -12.481 1.00 14.55 293 LEU B O 1
ATOM 2258 N N . LEU B 1 136 ? 24.488 -17.009 -12.052 1.00 13.84 294 LEU B N 1
ATOM 2259 C CA . LEU B 1 136 ? 23.889 -17.673 -13.219 1.00 15.44 294 LEU B CA 1
ATOM 2260 C C . LEU B 1 136 ? 22.374 -17.706 -13.079 1.00 15.96 294 LEU B C 1
ATOM 2261 O O . LEU B 1 136 ? 21.655 -17.419 -14.039 1.00 17.29 294 LEU B O 1
ATOM 2266 N N . GLU B 1 137 ? 21.883 -18.063 -11.890 1.00 16.25 295 GLU B N 1
ATOM 2267 C CA . GLU B 1 137 ? 20.442 -18.085 -11.658 1.00 17.95 295 GLU B CA 1
ATOM 2268 C C . GLU B 1 137 ? 19.844 -16.693 -11.784 1.00 19.14 295 GLU B C 1
ATOM 2269 O O . GLU B 1 137 ? 18.733 -16.532 -12.277 1.00 24.96 295 GLU B O 1
ATOM 2275 N N . TYR B 1 138 ? 20.579 -15.687 -11.329 1.00 17.54 296 TYR B N 1
ATOM 2276 C CA . TYR B 1 138 ? 20.080 -14.319 -11.386 1.00 21.60 296 TYR B CA 1
ATOM 2277 C C . TYR B 1 138 ? 19.915 -13.882 -12.832 1.00 21.03 296 TYR B C 1
ATOM 2278 O O . TYR B 1 138 ? 18.905 -13.274 -13.191 1.00 20.43 296 TYR B O 1
ATOM 2287 N N . GLU B 1 139 ? 20.894 -14.213 -13.673 1.00 12.84 297 GLU B N 1
ATOM 2288 C CA . GLU B 1 139 ? 20.806 -13.898 -15.101 1.00 13.32 297 GLU B CA 1
ATOM 2289 C C . GLU B 1 139 ? 19.555 -14.506 -15.721 1.00 19.32 297 GLU B C 1
ATOM 2290 O O . GLU B 1 139 ? 18.824 -13.851 -16.480 1.00 23.04 297 GLU B O 1
ATOM 2296 N N . ARG B 1 140 ? 19.325 -15.769 -15.377 1.00 29.35 298 ARG B N 1
ATOM 2297 C CA . ARG B 1 140 ? 18.204 -16.543 -15.878 1.00 38.36 298 ARG B CA 1
ATOM 2298 C C . ARG B 1 140 ? 16.918 -15.776 -15.637 1.00 32.82 298 ARG B C 1
ATOM 2299 O O . ARG B 1 140 ? 16.037 -15.733 -16.499 1.00 41.66 298 ARG B O 1
ATOM 2307 N N . SER B 1 141 ? 16.837 -15.141 -14.470 1.00 33.78 299 SER B N 1
ATOM 2308 C CA . SER B 1 141 ? 15.674 -14.346 -14.087 1.00 33.81 299 SER B CA 1
ATOM 2309 C C . SER B 1 141 ? 15.682 -12.922 -14.662 1.00 44.53 299 SER B C 1
ATOM 2310 O O . SER B 1 141 ? 14.623 -12.308 -14.817 1.00 54.92 299 SER B O 1
ATOM 2313 N N . LEU B 1 142 ? 16.863 -12.390 -14.973 1.00 36.25 300 LEU B N 1
ATOM 2314 C CA . LEU B 1 142 ? 16.947 -11.071 -15.603 1.00 32.91 300 LEU B CA 1
ATOM 2315 C C . LEU B 1 142 ? 16.402 -11.119 -17.024 1.00 37.02 300 LEU B C 1
ATOM 2316 O O . LEU B 1 142 ? 15.865 -10.122 -17.526 1.00 39.73 300 LEU B O 1
ATOM 2321 N N . LYS B 1 143 ? 16.535 -12.281 -17.664 1.00 41.01 301 LYS B N 1
ATOM 2322 C CA . LYS B 1 143 ? 16.075 -12.465 -19.042 1.00 49.08 301 LYS B CA 1
ATOM 2323 C C . LYS B 1 143 ? 14.562 -12.308 -19.165 1.00 63.81 301 LYS B C 1
ATOM 2324 O O . LYS B 1 143 ? 14.010 -12.336 -20.268 1.00 66.28 301 LYS B O 1
ATOM 2330 N N . LEU B 1 144 ? 13.896 -12.146 -18.026 1.00 64.17 302 LEU B 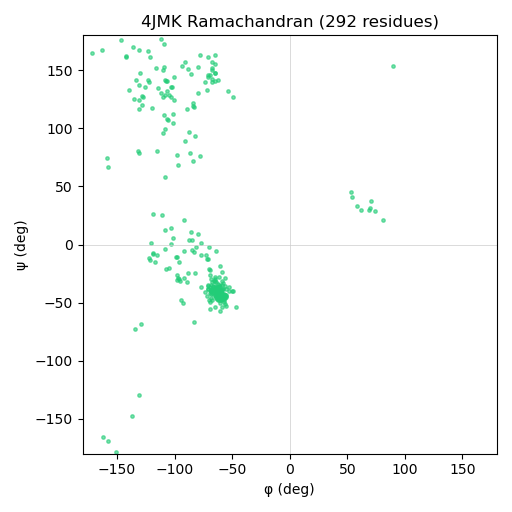N 1
ATOM 2331 C CA . LEU B 1 144 ? 12.446 -12.032 -17.998 1.00 62.14 302 LEU B CA 1
ATOM 2332 C C . LEU B 1 144 ? 12.037 -10.600 -17.663 1.00 66.85 302 LEU B C 1
ATOM 2333 O O . LEU B 1 144 ? 11.338 -10.346 -16.685 1.00 68.19 302 LEU B O 1
ATOM 2338 N N . LEU B 1 145 ? 12.499 -9.677 -18.503 1.00 67.34 303 LEU B N 1
ATOM 2339 C CA . LEU B 1 145 ? 12.233 -8.247 -18.377 1.00 68.74 303 LEU B CA 1
ATOM 2340 C C . LEU B 1 145 ? 12.473 -7.603 -19.734 1.00 72.03 303 LEU B C 1
ATOM 2341 O O . LEU B 1 145 ? 13.597 -7.617 -20.241 1.00 69.06 303 LEU B O 1
#

Nearest PDB structures (foldseek):
  4jmk-assembly1_A  TM=1.007E+00  e=7.280E-33  Homo sapiens
  4jmk-assembly2_B  TM=9.999E-01  e=3.187E-29  Homo sapiens
  4yr8-assembly2_B  TM=9.961E-01  e=8.394E-26  Homo sapiens
  6apx-assembly1_A  TM=9.496E-01  e=5.731E-18  Escherichia coli K-12
  2g6z-assembly1_B  TM=9.263E-01  e=2.009E-16  Homo sapiens

InterPro domains:
  IPR000340 Dual specificity phosphatase, catalytic domain [PF00782] (168-298)
  IPR000387 Tyrosine-specific protein phosphatases domain [PS50056] (226-283)
  IPR001763 Rhodanese-like domain [PF00581] (15-130)
  IPR001763 Rhodanese-like domain [PS50206] (23-138)
  IPR001763 Rhodanese-like domain [SM00450] (13-135)
  IPR008343 Mitogen-activated protein (MAP) kinase phosphatase [PR01764] (28-38)
  IPR008343 Mitogen-activated protein (MAP) kinase phosphatase [PR01764] (53-65)
  IPR008343 Mitogen-activated protein (MAP) kinase phosphatase [PR01764] (187-197)
  IPR008343 Mitogen-activated protein (MAP) kinase phosphatase [PR01764] (208-217)
  IPR008343 Mitogen-activated protein (MAP) kinase phosphatase [PR01764] (224-236)
  IPR016130 Protein-tyrosine phosphatase, active site [PS00383] (244-254)
  IPR020422 Dual specificity protein phosphatase domain [PS50054] (160-302)
  IPR020422 Dual specificity protein phosphatase domain [SM00195] (160-299)
  IPR029021 Protein-tyrosine phosphatase-like [G3DSA:3.90.190.10] (159-310)
  IPR029021 Protein-tyrosine phosphatase-like [SSF52799] (153-301)
  IPR036873 Rhodanese-like domain superfamily [G3DSA:3.40.250.10] (8-139)
  IPR036873 Rhodanese-like domain superfamily [SSF52821] (9-141)
  IPR048035 Dual specificity protein phosphatase 8, dual specificity phosphatase domain [cd14645] (150-300)

Foldseek 3Di:
DWFDLDLQEIFFALVQQQPVCNCVVSQAAAEEEEEQPRDHHPPHDPVRYHYNHWDQDQPTDCQVCLVVLLVSSVVCVVVVHHYYYYYHGRAARSLLSQLSNCCVVVVDQSVVSNVSSCVRVVRHDHDVNSSVSSVVNNVVVVVVVVVVVRD/DDWFDLDLQEIFFALVQQQPVVNCVVSQAAAEEEEAQPRDHHPSHDPVRYHYNHWDQDQPTDCVVCQVVLLVSCVVCVVVVGHYYQYYHGRAARSLLSQLLNCCQPVVDQSVVSNCSSCVGVVRHDYDVNSSVVSNVSNVVSVVD

B-factor: mean 27.8, std 12.4, range [9.7, 103.37]